Protein AF-A0AAD6SZ38-F1 (afdb_monomer_lite)

Foldseek 3Di:
DDDDDDDDDDDDDDDDDDDDPADDPVPADDDPADQPDKDWPVQLCLQDPPVLCVPFDWDWDWDDDPDDTDIITIGGPRVSQVSSQRRQRHDVSSLVVLVVVVVVCCVPPVPDDDDHPVSVVVVCVVPVPPPPLPPLLQPPDPLNVVVCVLCVVLQNNVLLVVLSVQLSVPPDDDDDPNDDSVLSVVASVDCCSNVSLLFDHAAPDDQDPDPLVVQLVVLLVLFAAPPDPVRVVQWDWDQPPVVRDTATAGHPVSLLSNLVSLVVQCVVPNCDHSGLQNSLVSQLVSCCRRGNAWHADPVVRHIDGLSSVSRDWQDDPDPPPDDRSSNLVVDPSSVVRSVRTDPDDSPD

Organism: NCBI:txid1745969

pLDDT: mean 85.86, std 14.75, range [29.55, 98.5]

Sequence (348 aa):
MPKSQASSKEKKPARARKSVEPVDESQWRASRIGQNRKARILHTRLLVTAALLESLPFTTSSVSGKNKIVSIMFYCEREVELLAWRKHGGPEGFEDYIDKLRKKHMKKQPEKEFKVPEVYKQAEADTGLIQLAPPRFGAASGSLRPLRQLFVESGRLWLWEAANDVLAASGGEFGDERLSSRQKEAALSDPFLTDPHAYPLRPAFVAPASPSYIEFRQVLARAPSKHNRETRGQLQLNDDIFQGETIYHWKQDYMVELFDSLIAIIIEHGIEGIGWKSARWEVYYTYARCIRSLYFSYADNSWHDDAKDWLHGRMELGSSGTLTPRQDNKSELGKIYNKMLPLLQSGE

Structure (mmCIF, N/CA/C/O backbone):
data_AF-A0AAD6SZ38-F1
#
_entry.id   AF-A0AAD6SZ38-F1
#
loop_
_atom_site.group_PDB
_atom_site.id
_atom_site.type_symbol
_atom_site.label_atom_id
_atom_site.label_alt_id
_atom_site.label_comp_id
_atom_site.label_asym_id
_atom_site.label_entity_id
_atom_site.label_seq_id
_atom_site.pdbx_PDB_ins_code
_atom_site.Cartn_x
_atom_site.Cartn_y
_atom_site.Cartn_z
_atom_site.occupancy
_atom_site.B_iso_or_equiv
_atom_site.auth_seq_id
_atom_site.auth_comp_id
_atom_site.auth_asym_id
_atom_site.auth_atom_id
_atom_site.pdbx_PDB_model_num
ATOM 1 N N . MET A 1 1 ? -20.800 -29.482 -76.658 1.00 43.47 1 MET A N 1
ATOM 2 C CA . MET A 1 1 ? -21.016 -28.692 -75.426 1.00 43.47 1 MET A CA 1
ATOM 3 C C . MET A 1 1 ? -20.879 -29.603 -74.213 1.00 43.47 1 MET A C 1
ATOM 5 O O . MET A 1 1 ? -21.759 -30.436 -74.024 1.00 43.47 1 MET A O 1
ATOM 9 N N . PRO A 1 2 ? -19.787 -29.530 -73.432 1.00 43.88 2 PRO A N 1
ATOM 10 C CA . PRO A 1 2 ? -19.634 -30.355 -72.242 1.00 43.88 2 PRO A CA 1
ATOM 11 C C . PRO A 1 2 ? -20.178 -29.633 -71.001 1.00 43.88 2 PRO A C 1
ATOM 13 O O . PRO A 1 2 ? -19.905 -28.456 -70.772 1.00 43.88 2 PRO A O 1
ATOM 16 N N . LYS A 1 3 ? -20.979 -30.358 -70.214 1.00 49.88 3 LYS A N 1
ATOM 17 C CA . LYS A 1 3 ? -21.553 -29.916 -68.938 1.00 49.88 3 LYS A CA 1
ATOM 18 C C . LYS A 1 3 ? -20.473 -29.959 -67.850 1.00 49.88 3 LYS A C 1
ATOM 20 O O . LYS A 1 3 ? -19.900 -31.012 -67.594 1.00 49.88 3 LYS A O 1
ATOM 25 N N . SER A 1 4 ? -20.225 -28.812 -67.221 1.00 53.09 4 SER A N 1
ATOM 26 C CA . SER A 1 4 ? -19.328 -28.654 -66.071 1.00 53.09 4 SER A CA 1
ATOM 27 C C . SER A 1 4 ? -19.920 -29.343 -64.835 1.00 53.09 4 SER A C 1
ATOM 29 O O . SER A 1 4 ? -21.006 -28.981 -64.380 1.00 53.09 4 SER A O 1
ATOM 31 N N . GLN A 1 5 ? -19.231 -30.364 -64.321 1.00 50.50 5 GLN A N 1
ATOM 32 C CA . GLN A 1 5 ? -19.584 -31.056 -63.081 1.00 50.50 5 GLN A CA 1
ATOM 33 C C . GLN A 1 5 ? -19.112 -30.238 -61.872 1.00 50.50 5 GLN A C 1
ATOM 35 O O . GLN A 1 5 ? -17.924 -29.966 -61.704 1.00 50.50 5 GLN A O 1
ATOM 40 N N . ALA A 1 6 ? -20.058 -29.857 -61.013 1.00 56.16 6 ALA A N 1
ATOM 41 C CA . ALA A 1 6 ? -19.785 -29.177 -59.756 1.00 56.16 6 ALA A CA 1
ATOM 42 C C . ALA A 1 6 ? -19.153 -30.150 -58.745 1.00 56.16 6 ALA A C 1
ATOM 44 O O . ALA A 1 6 ? -19.790 -31.095 -58.287 1.00 56.16 6 ALA A O 1
ATOM 45 N N . SER A 1 7 ? -17.892 -29.893 -58.392 1.00 58.59 7 SER A N 1
ATOM 46 C CA . SER A 1 7 ? -17.161 -30.594 -57.334 1.00 58.59 7 SER A CA 1
ATOM 47 C C . SER A 1 7 ? -17.790 -30.306 -55.964 1.00 58.59 7 SER A C 1
ATOM 49 O O . SER A 1 7 ? -17.739 -29.185 -55.448 1.00 58.59 7 SER A O 1
ATOM 51 N N . SER A 1 8 ? -18.398 -31.331 -55.370 1.00 56.16 8 SER A N 1
ATOM 52 C CA . SER A 1 8 ? -18.911 -31.329 -54.003 1.00 56.16 8 SER A CA 1
ATOM 53 C C . SER A 1 8 ? -17.749 -31.311 -53.004 1.00 56.16 8 SER A C 1
ATOM 55 O O . SER A 1 8 ? -17.076 -32.319 -52.802 1.00 56.16 8 SER A O 1
ATOM 57 N N . LYS A 1 9 ? -17.507 -30.160 -52.361 1.00 69.12 9 LYS A N 1
ATOM 58 C CA . LYS A 1 9 ? -16.547 -30.044 -51.252 1.00 69.12 9 LYS A CA 1
ATOM 59 C C . LYS A 1 9 ? -17.068 -30.792 -50.024 1.00 69.12 9 LYS A C 1
ATOM 61 O O . LYS A 1 9 ? -18.001 -30.343 -49.359 1.00 69.12 9 LYS A O 1
ATOM 66 N N . GLU A 1 10 ? -16.422 -31.907 -49.721 1.00 69.31 10 GLU A N 1
ATOM 67 C CA . GLU A 1 10 ? -16.627 -32.714 -48.522 1.00 69.31 10 GLU A CA 1
ATOM 68 C C . GLU A 1 10 ? -16.363 -31.872 -47.255 1.00 69.31 10 GLU A C 1
ATOM 70 O O . GLU A 1 10 ? -15.288 -31.286 -47.072 1.00 69.31 10 GLU A O 1
ATOM 75 N N . LYS A 1 11 ? -17.377 -31.732 -46.389 1.00 71.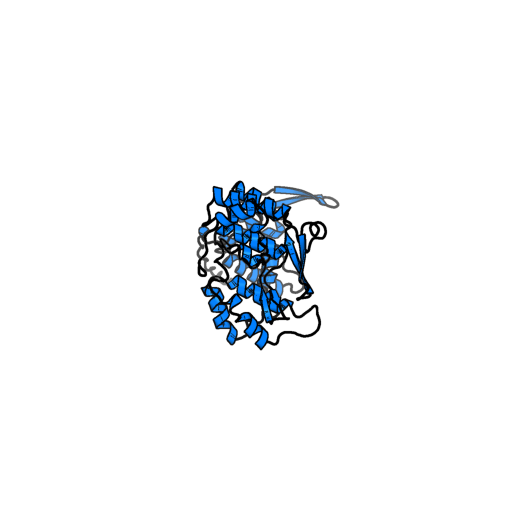62 11 LYS A N 1
ATOM 76 C CA . LYS A 1 11 ? -17.271 -30.975 -45.132 1.00 71.62 11 LYS A CA 1
ATOM 77 C C . LYS A 1 11 ? -16.392 -31.757 -44.154 1.00 71.62 11 LYS A C 1
ATOM 79 O O . LYS A 1 11 ? -16.813 -32.785 -43.637 1.00 71.62 11 LYS A O 1
ATOM 84 N N . LYS A 1 12 ? -15.194 -31.238 -43.859 1.00 75.75 12 LYS A N 1
ATOM 85 C CA . LYS A 1 12 ? -14.323 -31.789 -42.807 1.00 75.75 12 LYS A CA 1
ATOM 86 C C . LYS A 1 12 ? -15.086 -31.873 -41.470 1.00 75.75 12 LYS A C 1
ATOM 88 O O . LYS A 1 12 ? -15.751 -30.894 -41.112 1.00 75.75 12 LYS A O 1
ATOM 93 N N . PRO A 1 13 ? -14.976 -32.988 -40.725 1.00 77.12 13 PRO A N 1
ATOM 94 C CA . PRO A 1 13 ? -15.670 -33.171 -39.455 1.00 77.12 13 PRO A CA 1
ATOM 95 C C . PRO A 1 13 ? -15.273 -32.079 -38.458 1.00 77.12 13 PRO A C 1
ATOM 97 O O . PRO A 1 13 ? -14.101 -31.704 -38.343 1.00 77.12 13 PRO A O 1
ATOM 100 N N . ALA A 1 14 ? -16.267 -31.539 -37.750 1.00 77.12 14 ALA A N 1
ATOM 101 C CA . ALA A 1 14 ? -16.051 -30.529 -36.727 1.00 77.12 14 ALA A CA 1
ATOM 102 C C . ALA A 1 14 ? -15.155 -31.113 -35.628 1.00 77.12 14 ALA A C 1
ATOM 104 O O . ALA A 1 14 ? -15.532 -32.057 -34.939 1.00 77.12 14 ALA A O 1
ATOM 105 N N . ARG A 1 15 ? -13.950 -30.555 -35.473 1.00 81.00 15 ARG A N 1
ATOM 106 C CA . ARG A 1 15 ? -13.013 -30.941 -34.414 1.00 81.00 15 ARG A CA 1
ATOM 107 C C . ARG A 1 15 ? -13.701 -30.737 -33.062 1.00 81.00 15 ARG A C 1
ATOM 109 O O . ARG A 1 15 ? -13.977 -29.591 -32.697 1.00 81.00 15 ARG A O 1
ATOM 116 N N . ALA A 1 16 ? -13.983 -31.831 -32.353 1.00 80.69 16 ALA A N 1
ATOM 117 C CA . ALA A 1 16 ? -14.545 -31.796 -31.009 1.00 80.69 16 ALA A CA 1
ATOM 118 C C . ALA A 1 16 ? -13.689 -30.864 -30.138 1.00 80.69 16 ALA A C 1
ATOM 120 O O . ALA A 1 16 ? -12.466 -31.017 -30.053 1.00 80.69 16 ALA A O 1
ATOM 121 N N . ARG A 1 17 ? -14.308 -29.826 -29.568 1.00 77.38 17 ARG A N 1
ATOM 122 C CA . ARG A 1 17 ? -13.610 -28.915 -28.658 1.00 77.38 17 ARG A CA 1
ATOM 123 C C . ARG A 1 17 ? -13.377 -29.669 -27.356 1.00 77.38 17 ARG A C 1
ATOM 125 O O . ARG A 1 17 ? -14.337 -30.151 -26.770 1.00 77.38 17 ARG A O 1
ATOM 132 N N . LYS A 1 18 ? -12.117 -29.755 -26.925 1.00 80.50 18 LYS A N 1
ATOM 133 C CA . LYS A 1 18 ? -11.747 -30.261 -25.600 1.00 80.50 18 LYS A CA 1
ATOM 134 C C . LYS A 1 18 ? -12.511 -29.423 -24.566 1.00 80.50 18 LYS A C 1
ATOM 136 O O . LYS A 1 18 ? -12.327 -28.205 -24.538 1.00 80.50 18 LYS A O 1
ATOM 141 N N . SER A 1 19 ? -13.427 -30.041 -23.825 1.00 75.81 19 SER A N 1
ATOM 142 C CA . SER A 1 19 ? -14.107 -29.393 -22.705 1.00 75.81 19 SER A CA 1
ATOM 143 C C . SER A 1 19 ? -13.057 -29.074 -21.647 1.00 75.81 19 SER A C 1
ATOM 145 O O . SER A 1 19 ? -12.266 -29.944 -21.289 1.00 75.81 19 SER A O 1
ATOM 147 N N . VAL A 1 20 ? -13.000 -27.817 -21.219 1.00 81.19 20 VAL A N 1
ATOM 148 C CA . VAL A 1 20 ? -12.184 -27.408 -20.072 1.00 81.19 20 VAL A CA 1
ATOM 149 C C . VAL A 1 20 ? -12.908 -27.913 -18.828 1.00 81.19 20 VAL A C 1
ATOM 151 O O . VAL A 1 20 ? -14.123 -27.732 -18.733 1.00 81.19 20 VAL A O 1
ATOM 154 N N . GLU A 1 21 ? -12.204 -28.603 -17.932 1.00 85.81 21 GLU A N 1
ATOM 155 C CA . GLU A 1 21 ? -12.792 -29.030 -16.660 1.00 85.81 21 GLU A CA 1
ATOM 156 C C . GLU A 1 21 ? -13.159 -27.791 -15.831 1.00 85.81 21 GLU A C 1
ATOM 158 O O . GLU A 1 21 ? -12.376 -26.839 -15.783 1.00 85.81 21 GLU A O 1
ATOM 163 N N . PRO A 1 22 ? -14.360 -27.747 -15.232 1.00 86.31 22 PRO A N 1
ATOM 164 C CA . PRO A 1 22 ? -14.772 -26.606 -14.430 1.00 86.31 22 PRO A CA 1
ATOM 165 C C . PRO A 1 22 ? -13.901 -26.517 -13.171 1.00 86.31 22 PRO A C 1
ATOM 167 O O . PRO A 1 22 ? -13.862 -27.450 -12.372 1.00 86.31 22 PRO A O 1
ATOM 170 N N . VAL A 1 23 ? -13.215 -25.387 -12.999 1.00 90.00 23 VAL A N 1
ATOM 171 C CA . VAL A 1 23 ? -12.552 -25.023 -11.740 1.00 90.00 23 VAL A CA 1
ATOM 172 C C . VAL A 1 23 ? -13.627 -24.652 -10.722 1.00 90.00 23 VAL A C 1
ATOM 174 O O . VAL A 1 23 ? -14.573 -23.942 -11.069 1.00 90.00 23 VAL A O 1
ATOM 177 N N .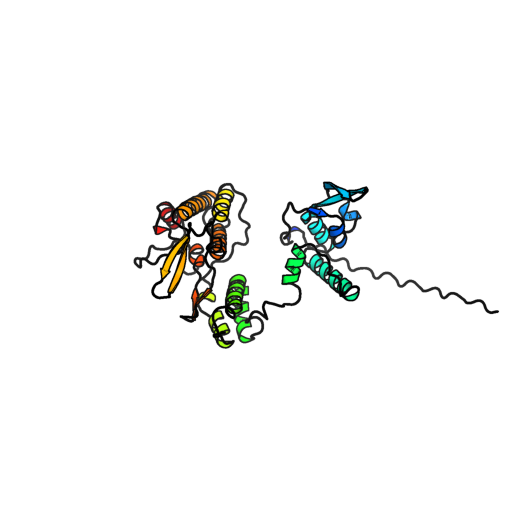 ASP A 1 24 ? -13.474 -25.116 -9.483 1.00 91.44 24 ASP A N 1
ATOM 178 C CA . ASP A 1 24 ? -14.383 -24.799 -8.380 1.00 91.44 24 ASP A CA 1
ATOM 179 C C . ASP A 1 24 ? -14.518 -23.274 -8.192 1.00 91.44 24 ASP A C 1
ATOM 181 O O . ASP A 1 24 ? -13.519 -22.559 -8.078 1.00 91.44 24 ASP A O 1
ATOM 185 N N . GLU A 1 25 ? -15.759 -22.773 -8.150 1.00 93.00 25 GLU A N 1
ATOM 186 C CA . GLU A 1 25 ? -16.057 -21.343 -7.989 1.00 93.00 25 GLU A CA 1
ATOM 187 C C . GLU A 1 25 ? -15.529 -20.790 -6.658 1.00 93.00 25 GLU A C 1
ATOM 189 O O . GLU A 1 25 ? -15.240 -19.597 -6.564 1.00 93.00 25 GLU A O 1
ATOM 194 N N . SER A 1 26 ? -15.358 -21.650 -5.644 1.00 89.19 26 SER A N 1
ATOM 195 C CA . SER A 1 26 ? -14.794 -21.264 -4.344 1.00 89.19 26 SER A CA 1
ATOM 196 C C . SER A 1 26 ? -13.325 -20.826 -4.428 1.00 89.19 26 SER A C 1
ATOM 198 O O . SER A 1 26 ? -12.855 -20.072 -3.575 1.00 89.19 26 SER A O 1
ATOM 200 N N . GLN A 1 27 ? -12.612 -21.255 -5.474 1.00 90.00 27 GLN A N 1
ATOM 201 C CA . GLN A 1 27 ? -11.199 -20.947 -5.699 1.00 90.00 27 GLN A CA 1
ATOM 202 C C . GLN A 1 27 ? -10.991 -19.709 -6.576 1.00 90.00 27 GLN A C 1
ATOM 204 O O . GLN A 1 27 ? -9.855 -19.287 -6.796 1.00 90.00 27 GLN A O 1
ATOM 209 N N . TRP A 1 28 ? -12.062 -19.124 -7.112 1.00 93.69 28 TRP A N 1
ATOM 210 C CA . TRP A 1 28 ? -11.938 -17.984 -8.007 1.00 93.69 28 TRP A CA 1
ATOM 211 C C . TRP A 1 28 ? -11.502 -16.734 -7.256 1.00 93.69 28 TRP A C 1
ATOM 213 O O . TRP A 1 28 ? -12.021 -16.396 -6.190 1.00 93.69 28 TRP A O 1
ATOM 223 N N . ARG A 1 29 ? -10.588 -15.978 -7.869 1.00 91.12 29 ARG A N 1
ATOM 224 C CA . ARG A 1 29 ? -10.255 -14.636 -7.386 1.00 91.12 29 ARG A CA 1
ATOM 225 C C . ARG A 1 29 ? -11.502 -13.749 -7.350 1.00 91.12 29 ARG A C 1
ATOM 227 O O . ARG A 1 29 ? -12.412 -13.889 -8.165 1.00 91.12 29 ARG A O 1
ATOM 234 N N . ALA A 1 30 ? -11.511 -12.757 -6.464 1.00 91.50 30 ALA A N 1
ATOM 235 C CA . ALA A 1 30 ? -12.580 -11.767 -6.446 1.00 91.50 30 ALA A CA 1
ATOM 236 C C . ALA A 1 30 ? -12.678 -11.012 -7.791 1.00 91.50 30 ALA A C 1
ATOM 238 O O . ALA A 1 30 ? -11.673 -10.701 -8.444 1.00 91.50 30 ALA A O 1
ATOM 239 N N . SER A 1 31 ? -13.912 -10.703 -8.197 1.00 92.25 31 SER A N 1
ATOM 240 C CA . SER A 1 31 ? -14.184 -9.815 -9.330 1.00 92.25 31 SER A CA 1
ATOM 241 C C . SER A 1 31 ? -13.553 -8.446 -9.087 1.00 92.25 31 SER A C 1
ATOM 243 O O . SER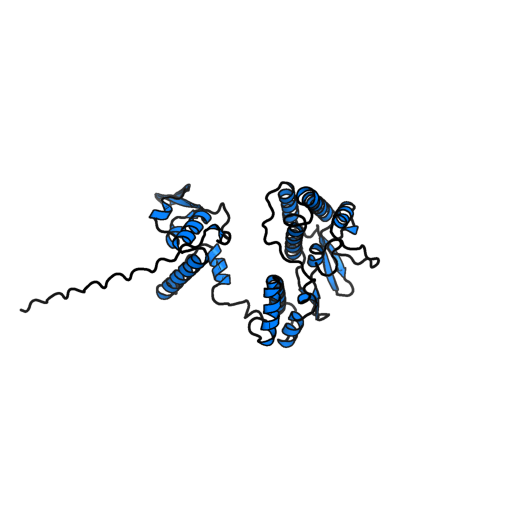 A 1 31 ? -13.710 -7.863 -8.015 1.00 92.25 31 SER A O 1
ATOM 245 N N . ARG A 1 32 ? -12.876 -7.916 -10.108 1.00 88.31 32 ARG A N 1
ATOM 246 C CA . ARG A 1 32 ? -12.329 -6.548 -10.097 1.00 88.31 32 ARG A CA 1
ATOM 247 C C . ARG A 1 32 ? -13.399 -5.503 -10.451 1.00 88.31 32 ARG A C 1
ATOM 249 O O . ARG A 1 32 ? -13.142 -4.304 -10.408 1.00 88.31 32 ARG A O 1
ATOM 256 N N . ILE A 1 33 ? -14.600 -5.946 -10.826 1.00 89.06 33 ILE A N 1
ATOM 257 C CA . ILE A 1 33 ? -15.727 -5.091 -11.190 1.00 89.06 33 ILE A CA 1
ATOM 258 C C . ILE A 1 33 ? -16.542 -4.775 -9.928 1.00 89.06 33 ILE A C 1
ATOM 260 O O . ILE A 1 33 ? -17.002 -5.670 -9.218 1.00 89.06 33 ILE A O 1
ATOM 264 N N . GLY A 1 34 ? -16.770 -3.486 -9.658 1.00 84.56 34 GLY A N 1
ATOM 265 C CA . GLY A 1 34 ? -17.631 -3.051 -8.554 1.00 84.56 34 GLY A CA 1
ATOM 266 C C . GLY A 1 34 ? -19.074 -3.566 -8.693 1.00 84.56 34 GLY A C 1
ATOM 267 O O . GLY A 1 34 ? -19.616 -3.614 -9.797 1.00 84.56 34 GLY A O 1
ATOM 268 N N . GLN A 1 35 ? -19.721 -3.911 -7.571 1.00 82.56 35 GLN A N 1
ATOM 269 C CA . GLN A 1 35 ? -21.041 -4.578 -7.535 1.00 82.56 35 GLN A CA 1
ATOM 270 C C . GLN A 1 35 ? -22.169 -3.837 -8.270 1.00 82.56 35 GLN A C 1
ATOM 272 O O . GLN A 1 35 ? -23.100 -4.475 -8.743 1.00 82.56 35 GLN A O 1
ATOM 277 N N . ASN A 1 36 ? -22.077 -2.513 -8.412 1.00 83.25 36 ASN A N 1
ATOM 278 C CA . ASN A 1 36 ? -23.154 -1.686 -8.965 1.00 83.25 36 ASN A CA 1
ATOM 279 C C . ASN A 1 36 ? -22.882 -1.184 -10.391 1.00 83.25 36 ASN A C 1
ATOM 281 O O . ASN A 1 36 ? -23.582 -0.294 -10.885 1.00 83.25 36 ASN A O 1
ATOM 285 N N . ARG A 1 37 ? -21.858 -1.715 -11.072 1.00 86.81 37 ARG A N 1
ATOM 286 C CA . ARG A 1 37 ? -21.509 -1.266 -12.423 1.00 86.81 37 ARG A CA 1
ATOM 287 C C . ARG A 1 37 ? -22.426 -1.908 -13.466 1.00 86.81 37 ARG A C 1
ATOM 289 O O . ARG A 1 37 ? -22.622 -3.122 -13.481 1.00 86.81 37 ARG A O 1
ATOM 296 N N . LYS A 1 38 ? -22.986 -1.082 -14.353 1.00 89.88 38 LYS A N 1
ATOM 297 C CA . LYS A 1 38 ? -23.920 -1.509 -15.405 1.00 89.88 38 LYS A CA 1
ATOM 298 C C . LYS A 1 38 ? -23.271 -1.441 -16.787 1.00 89.88 38 LYS A C 1
ATOM 300 O O . LYS A 1 38 ? -22.811 -0.373 -17.185 1.00 89.88 38 LYS A O 1
ATOM 305 N N . ALA A 1 39 ? -23.347 -2.528 -17.557 1.00 85.62 39 ALA A N 1
ATOM 306 C CA . ALA A 1 39 ? -22.910 -2.569 -18.955 1.00 85.62 39 ALA A CA 1
ATOM 307 C C . ALA A 1 39 ? -24.088 -2.652 -19.915 1.00 85.62 39 ALA A C 1
ATOM 309 O O . ALA A 1 39 ? -25.064 -3.368 -19.689 1.00 85.62 39 ALA A O 1
ATOM 310 N N . ARG A 1 40 ? -23.942 -1.983 -21.061 1.00 86.62 40 ARG A N 1
ATOM 311 C CA . ARG A 1 40 ? -24.840 -2.150 -22.209 1.00 86.62 40 ARG A CA 1
ATOM 312 C C . ARG A 1 40 ? -24.658 -3.534 -22.832 1.00 86.62 40 ARG A C 1
ATOM 314 O O . ARG A 1 40 ? -23.529 -3.996 -22.987 1.00 86.62 40 ARG A O 1
ATOM 321 N N . ILE A 1 41 ? -25.747 -4.122 -23.330 1.00 81.31 41 ILE A N 1
ATOM 322 C CA . ILE A 1 41 ? -25.747 -5.442 -23.996 1.00 81.31 41 ILE A CA 1
ATOM 323 C C . ILE A 1 41 ? -24.704 -5.591 -25.122 1.00 81.31 41 ILE A C 1
ATOM 325 O O . ILE A 1 41 ? -24.134 -6.658 -25.335 1.00 81.31 41 ILE A O 1
ATOM 329 N N . LEU A 1 42 ? -24.422 -4.512 -25.856 1.00 71.25 42 LEU A N 1
ATOM 330 C CA . LEU A 1 42 ? -23.436 -4.520 -26.941 1.00 71.25 42 LEU A CA 1
ATOM 331 C C . LEU A 1 42 ? -22.009 -4.789 -26.442 1.00 71.25 42 LEU A C 1
ATOM 333 O O . LEU A 1 42 ? -21.216 -5.358 -27.185 1.00 71.25 42 LEU A O 1
ATOM 337 N N . HIS A 1 43 ? -21.691 -4.413 -25.201 1.00 70.06 43 HIS A N 1
ATOM 338 C CA . HIS A 1 43 ? -20.384 -4.668 -24.593 1.00 70.06 43 HIS A CA 1
ATOM 339 C C . HIS A 1 43 ? -20.305 -6.078 -23.985 1.00 70.06 43 HIS A C 1
ATOM 341 O O . HIS A 1 43 ? -19.238 -6.684 -23.984 1.00 70.06 43 HIS A O 1
ATOM 347 N N . THR A 1 44 ? -21.432 -6.643 -23.538 1.00 73.94 44 THR A N 1
ATOM 348 C CA . THR A 1 44 ? -21.477 -7.961 -22.878 1.00 73.94 44 THR A CA 1
ATOM 349 C C . THR A 1 44 ? -21.500 -9.134 -23.861 1.00 73.94 44 THR A C 1
ATOM 351 O O . THR A 1 44 ? -20.996 -10.212 -23.547 1.00 73.94 44 THR A O 1
ATOM 354 N N . ARG A 1 45 ? -21.996 -8.927 -25.090 1.00 75.31 45 ARG A N 1
ATOM 355 C CA . ARG A 1 45 ? -22.026 -9.949 -26.161 1.00 75.31 45 ARG A CA 1
ATOM 356 C C . ARG A 1 45 ? -20.649 -10.446 -26.611 1.00 75.31 45 ARG A C 1
ATOM 358 O O . ARG A 1 45 ? -20.562 -11.495 -27.244 1.00 75.31 45 ARG A O 1
ATOM 365 N N . LEU A 1 46 ? -19.583 -9.704 -26.315 1.00 68.50 46 LEU A N 1
ATOM 366 C CA . LEU A 1 46 ? -18.209 -10.152 -26.561 1.00 68.50 46 LEU A CA 1
ATOM 367 C C . LEU A 1 46 ? -17.773 -11.240 -25.569 1.00 68.50 46 LEU A C 1
ATOM 369 O O . LEU A 1 46 ? -16.917 -12.061 -25.897 1.00 68.50 46 LEU A O 1
ATOM 373 N N . LEU A 1 47 ? -18.389 -11.261 -24.386 1.00 76.56 47 LEU A N 1
ATOM 374 C CA . LEU A 1 47 ? -17.991 -12.088 -23.250 1.00 76.56 47 LEU A CA 1
ATOM 375 C C . LEU A 1 47 ? -18.867 -13.340 -23.137 1.00 76.56 47 LEU A C 1
ATOM 377 O O . LEU A 1 47 ? -18.369 -14.446 -22.934 1.00 76.56 47 LEU A O 1
ATOM 381 N N . VAL A 1 48 ? -20.179 -13.186 -23.335 1.00 84.44 48 VAL A N 1
ATOM 382 C CA . VAL A 1 48 ? -21.167 -14.248 -23.100 1.00 84.44 48 VAL A CA 1
ATOM 383 C C . VAL A 1 48 ? -22.155 -14.345 -24.272 1.00 84.44 48 VAL A C 1
ATOM 385 O O . VAL A 1 48 ? -22.404 -13.378 -24.990 1.00 84.44 48 VAL A O 1
ATOM 388 N N . THR A 1 49 ? -22.691 -15.542 -24.528 1.00 87.06 49 THR A N 1
ATOM 389 C CA . THR A 1 49 ? -23.692 -15.781 -25.587 1.00 87.06 49 THR A CA 1
ATOM 390 C C . THR A 1 49 ? -25.051 -15.199 -25.208 1.00 87.06 49 THR A C 1
ATOM 392 O O . THR A 1 49 ? -25.382 -15.158 -24.031 1.00 87.06 49 THR A O 1
ATOM 395 N N . ALA A 1 50 ? -25.870 -14.827 -26.201 1.00 85.81 50 ALA A N 1
ATOM 396 C CA . ALA A 1 50 ? -27.209 -14.269 -25.969 1.00 85.81 50 ALA A CA 1
ATOM 397 C C . ALA A 1 50 ? -28.078 -15.154 -25.055 1.00 85.81 50 ALA A C 1
ATOM 399 O O . ALA A 1 50 ? -28.628 -14.648 -24.087 1.00 85.81 50 ALA A O 1
ATOM 400 N N . ALA A 1 51 ? -28.071 -16.472 -25.274 1.00 86.31 51 ALA A N 1
ATOM 401 C CA . ALA A 1 51 ? -28.816 -17.428 -24.449 1.00 86.31 51 ALA A CA 1
ATOM 402 C C . ALA A 1 51 ? -28.424 -17.416 -22.956 1.00 86.31 51 ALA A C 1
ATOM 404 O O . ALA A 1 51 ? -29.250 -17.697 -22.102 1.00 86.31 51 ALA A O 1
ATOM 405 N N . LEU A 1 52 ? -27.172 -17.076 -22.626 1.00 87.50 52 LEU A N 1
ATOM 406 C CA . LEU A 1 52 ? -26.719 -16.970 -21.231 1.00 87.50 52 LEU A CA 1
ATOM 407 C C . LEU A 1 52 ? -27.039 -15.599 -20.616 1.00 87.50 52 LEU A C 1
ATOM 409 O O . LEU A 1 52 ? -27.020 -15.457 -19.402 1.00 87.50 52 LEU A O 1
ATOM 413 N N . LEU A 1 53 ? -27.303 -14.580 -21.438 1.00 89.69 53 LEU A N 1
ATOM 414 C CA . LEU A 1 53 ? -27.735 -13.268 -20.954 1.00 89.69 53 LEU A CA 1
ATOM 415 C C . LEU A 1 53 ? -29.232 -13.250 -20.630 1.00 89.69 53 LEU A C 1
ATOM 417 O O . LEU A 1 53 ? -29.640 -12.487 -19.765 1.00 89.69 53 LEU A O 1
ATOM 421 N N . GLU A 1 54 ? -30.034 -14.096 -21.283 1.00 90.31 54 GLU A N 1
ATOM 422 C CA . GLU A 1 54 ? -31.484 -14.195 -21.050 1.00 90.31 54 GLU A CA 1
ATOM 423 C C . GLU A 1 54 ? -31.839 -14.620 -19.619 1.00 90.31 54 GLU A C 1
ATOM 425 O O . GLU A 1 54 ? -32.912 -14.276 -19.132 1.00 90.31 54 GLU A O 1
ATOM 430 N N . SER A 1 55 ? -30.934 -15.315 -18.922 1.00 89.75 55 SER A N 1
ATOM 431 C CA . SER A 1 55 ? -31.123 -15.698 -17.520 1.00 89.75 55 SER A CA 1
ATOM 432 C C . SER A 1 55 ? -30.740 -14.609 -16.513 1.00 89.75 55 SER A C 1
ATOM 434 O O . SER A 1 55 ? -30.989 -14.790 -15.324 1.00 89.75 55 SER A O 1
ATOM 436 N N . LEU A 1 56 ? -30.091 -13.517 -16.939 1.00 92.31 56 LEU A N 1
ATOM 437 C CA . LEU A 1 56 ? -29.671 -12.450 -16.029 1.00 92.31 56 LEU A CA 1
ATOM 438 C C . LEU A 1 56 ? -30.738 -11.356 -15.901 1.00 92.31 56 LEU A C 1
ATOM 440 O O . LEU A 1 56 ? -31.328 -10.950 -16.908 1.00 92.31 56 LEU A O 1
ATOM 444 N N . PRO A 1 57 ? -30.935 -10.797 -14.693 1.00 93.31 57 PRO A N 1
ATOM 445 C CA . PRO A 1 57 ? -31.762 -9.614 -14.529 1.00 93.31 57 PRO A CA 1
ATOM 446 C C . PRO A 1 57 ? -31.138 -8.424 -15.273 1.00 93.31 57 PRO A C 1
ATOM 448 O O . PRO A 1 57 ? -29.922 -8.213 -15.267 1.00 93.31 57 PRO A O 1
ATOM 451 N N . PHE A 1 58 ? -31.981 -7.607 -15.904 1.00 94.50 58 PHE A N 1
ATOM 452 C CA . PHE A 1 58 ? -31.544 -6.389 -16.579 1.00 94.50 58 PHE A CA 1
ATOM 453 C C . PHE A 1 58 ? -32.461 -5.211 -16.279 1.00 94.50 58 PHE A C 1
ATOM 455 O O . PHE A 1 58 ? -33.644 -5.351 -15.977 1.00 94.50 58 PHE A O 1
ATOM 462 N N . THR A 1 59 ? -31.893 -4.017 -16.407 1.00 94.12 59 THR A N 1
ATOM 463 C CA . THR A 1 59 ? -32.642 -2.759 -16.384 1.00 94.12 59 THR A CA 1
ATOM 464 C C . THR A 1 59 ? -32.713 -2.185 -17.790 1.00 94.12 59 THR A C 1
ATOM 466 O O . THR A 1 59 ? -31.781 -2.338 -18.578 1.00 94.12 59 THR A O 1
ATOM 469 N N . THR A 1 60 ? -33.819 -1.531 -18.121 1.00 94.25 60 THR A N 1
ATOM 470 C CA . THR A 1 60 ? -34.025 -0.931 -19.441 1.00 94.25 60 THR A CA 1
ATOM 471 C C . THR A 1 60 ? -33.970 0.587 -19.332 1.00 94.25 60 THR A C 1
ATOM 473 O O . THR A 1 60 ? -34.525 1.158 -18.398 1.00 94.25 60 THR A O 1
ATOM 476 N N . SER A 1 61 ? -33.315 1.251 -20.284 1.00 91.62 61 SER A N 1
ATOM 477 C CA . SER A 1 61 ? -33.367 2.708 -20.434 1.00 91.62 61 SER A CA 1
ATOM 478 C C . SER A 1 61 ? -33.693 3.077 -21.875 1.00 91.62 61 SER A C 1
ATOM 480 O O . SER A 1 61 ? -33.159 2.484 -22.814 1.00 91.62 61 SER A O 1
ATOM 482 N N . SER A 1 62 ? -34.567 4.062 -22.044 1.00 93.38 62 SER A N 1
ATOM 483 C CA . SER A 1 62 ? -34.956 4.591 -23.347 1.00 93.38 62 SER A CA 1
ATOM 484 C C . SER A 1 62 ? -34.087 5.791 -23.692 1.00 93.38 62 SER A C 1
ATOM 486 O O . SER A 1 62 ? -34.057 6.772 -22.953 1.00 93.38 62 SER A O 1
ATOM 488 N N . VAL A 1 63 ? -33.399 5.738 -24.831 1.00 88.00 63 VAL A N 1
ATOM 489 C CA . VAL A 1 63 ? -32.639 6.878 -25.355 1.00 88.00 63 VAL A CA 1
ATOM 490 C C . VAL A 1 63 ? -33.373 7.432 -26.570 1.00 88.00 63 VAL A C 1
ATOM 492 O O . VAL A 1 63 ? -33.614 6.711 -27.541 1.00 88.00 63 VAL A O 1
ATOM 495 N N . SER A 1 64 ? -33.738 8.715 -26.508 1.00 88.69 64 SER A N 1
ATOM 496 C CA . SER A 1 64 ? -34.339 9.429 -27.635 1.00 88.69 64 SER A CA 1
ATOM 497 C C . SER A 1 64 ? -33.243 9.823 -28.627 1.00 88.69 64 SER A C 1
ATOM 499 O O . SER A 1 64 ? -32.403 10.676 -28.343 1.00 88.69 64 SER A O 1
ATOM 501 N N . GLY A 1 65 ? -33.198 9.144 -29.772 1.00 83.56 65 GLY A N 1
ATOM 502 C CA . GLY A 1 65 ? -32.372 9.530 -30.912 1.00 83.56 65 GLY A CA 1
ATOM 503 C C . GLY A 1 65 ? -33.126 10.477 -31.844 1.00 83.56 65 GLY A C 1
ATOM 504 O O . GLY A 1 65 ? -34.338 10.629 -31.724 1.00 83.56 65 GLY A O 1
ATOM 505 N N . LYS A 1 66 ? -32.419 11.050 -32.831 1.00 79.12 66 LYS A N 1
ATOM 506 C CA . LYS A 1 66 ? -32.907 12.120 -33.728 1.00 79.12 66 LYS A CA 1
ATOM 507 C C . LYS A 1 66 ? -34.281 11.903 -34.387 1.00 79.12 66 LYS A C 1
ATOM 509 O O . LYS A 1 66 ? -34.788 12.885 -34.890 1.00 79.12 66 LYS A O 1
ATOM 514 N N . ASN A 1 67 ? -34.855 10.691 -34.397 1.00 90.88 67 ASN A N 1
ATOM 515 C CA . ASN A 1 67 ? -36.248 10.409 -34.798 1.00 90.88 67 ASN A CA 1
ATOM 516 C C . ASN A 1 67 ? -36.814 9.075 -34.240 1.00 90.88 67 ASN A C 1
ATOM 518 O O . ASN A 1 67 ? -37.811 8.569 -34.752 1.00 90.88 67 ASN A O 1
ATOM 522 N N . LYS A 1 68 ? -36.158 8.427 -33.261 1.00 92.88 68 LYS A N 1
ATOM 523 C CA . LYS A 1 68 ? -36.564 7.099 -32.752 1.00 92.88 68 LYS A CA 1
ATOM 524 C C . LYS A 1 68 ? -36.191 6.933 -31.281 1.00 92.88 68 LYS A C 1
ATOM 526 O O . LYS A 1 68 ? -35.069 7.261 -30.897 1.00 92.88 68 LYS A O 1
ATOM 531 N N . ILE A 1 69 ? -37.098 6.360 -30.492 1.00 90.94 69 ILE A N 1
ATOM 532 C CA . ILE A 1 69 ? -36.812 5.905 -29.128 1.00 90.94 69 ILE A CA 1
ATOM 533 C C . ILE A 1 69 ? -36.226 4.498 -29.225 1.00 90.94 69 ILE A C 1
ATOM 535 O O . ILE A 1 69 ? -36.878 3.582 -29.726 1.00 90.94 69 ILE A O 1
ATOM 539 N N . VAL A 1 70 ? -34.984 4.330 -28.774 1.00 91.31 70 VAL A N 1
ATOM 540 C CA . VAL A 1 70 ? -34.320 3.023 -28.725 1.00 91.31 70 VAL A CA 1
ATOM 541 C C . VAL A 1 70 ? -34.227 2.578 -27.273 1.00 91.31 70 VAL A C 1
ATOM 543 O O . VAL A 1 70 ? -33.676 3.285 -26.430 1.00 91.31 70 VAL A O 1
ATOM 546 N N . SER A 1 71 ? -34.760 1.391 -26.999 1.00 90.88 71 SER A N 1
ATOM 547 C CA . SER A 1 71 ? -34.632 0.721 -25.709 1.00 90.88 71 SER A CA 1
ATOM 548 C C . SER A 1 71 ? -33.257 0.052 -25.599 1.00 90.88 71 SER A C 1
ATOM 550 O O . SER A 1 71 ? -32.857 -0.717 -26.476 1.00 90.88 71 SER A O 1
ATOM 552 N N . ILE A 1 72 ? -32.513 0.369 -24.539 1.00 91.81 72 ILE A N 1
ATOM 553 C CA . ILE A 1 72 ? -31.190 -0.183 -24.241 1.00 91.81 72 ILE A CA 1
ATOM 554 C C . ILE A 1 72 ? -31.278 -1.001 -22.954 1.00 91.81 72 ILE A C 1
ATOM 556 O O . ILE A 1 72 ? -31.669 -0.488 -21.908 1.00 91.81 72 ILE A O 1
ATOM 560 N N . MET A 1 73 ? -30.856 -2.262 -23.030 1.00 92.31 73 MET A N 1
ATOM 561 C CA . MET A 1 73 ? -30.747 -3.161 -21.879 1.00 92.31 73 MET A CA 1
ATOM 562 C C . MET A 1 73 ? -29.381 -3.018 -21.196 1.00 92.31 73 MET A C 1
ATOM 564 O O . MET A 1 73 ? -28.336 -3.012 -21.864 1.00 92.31 73 MET A O 1
ATOM 568 N N . PHE A 1 74 ? -29.405 -2.948 -19.867 1.00 91.25 74 PHE A N 1
ATOM 569 C CA . PHE A 1 74 ? -28.251 -2.848 -18.981 1.00 91.25 74 PHE A CA 1
ATOM 570 C C . PHE A 1 74 ? -28.217 -4.023 -18.007 1.00 91.25 74 PHE A C 1
ATOM 572 O O . PHE A 1 74 ? -29.160 -4.209 -17.237 1.00 91.25 74 PHE A O 1
ATOM 579 N N . TYR A 1 75 ? -27.105 -4.749 -18.004 1.00 93.88 75 TYR A N 1
ATOM 580 C CA . TYR A 1 75 ? -26.844 -5.879 -17.110 1.00 93.88 75 TYR A CA 1
ATOM 581 C C . TYR A 1 75 ? -25.824 -5.482 -16.038 1.00 93.88 75 TYR A C 1
ATOM 583 O O . TYR A 1 75 ? -25.013 -4.576 -16.265 1.00 93.88 75 TYR A O 1
ATOM 591 N N . CYS A 1 76 ? -25.839 -6.169 -14.893 1.00 92.62 76 CYS A N 1
ATOM 592 C CA . CYS A 1 76 ? -24.773 -6.061 -13.898 1.00 92.62 76 CYS A CA 1
ATOM 593 C C . CYS A 1 76 ? -23.466 -6.625 -14.483 1.00 92.62 76 CYS A C 1
ATOM 595 O O . CYS A 1 76 ? -23.400 -7.799 -14.844 1.00 92.62 76 CYS A O 1
ATOM 597 N N . GLU A 1 77 ? -22.422 -5.798 -14.603 1.00 92.94 77 GLU A N 1
ATOM 598 C CA . GLU A 1 77 ? -21.153 -6.210 -15.226 1.00 92.94 77 GLU A CA 1
ATOM 599 C C . GLU A 1 77 ? -20.498 -7.384 -14.496 1.00 92.94 77 GLU A C 1
ATOM 601 O O . GLU A 1 77 ? -19.969 -8.289 -15.139 1.00 92.94 77 GLU A O 1
ATOM 606 N N . ARG A 1 78 ? -20.576 -7.394 -13.161 1.00 93.88 78 ARG A N 1
ATOM 607 C CA . ARG A 1 78 ? -19.996 -8.451 -12.328 1.00 93.88 78 ARG A CA 1
ATOM 608 C C . ARG A 1 78 ? -20.675 -9.803 -12.557 1.00 93.88 78 ARG A C 1
ATOM 610 O O . ARG A 1 78 ? -19.998 -10.820 -12.624 1.00 93.88 78 ARG A O 1
ATOM 617 N N . GLU A 1 79 ? -21.995 -9.833 -12.721 1.00 94.56 79 GLU A N 1
ATOM 618 C CA . GLU A 1 79 ? -22.718 -11.083 -13.001 1.00 94.56 79 GLU A CA 1
ATOM 619 C C . GLU A 1 79 ? -22.396 -11.627 -14.395 1.00 94.56 79 GLU A C 1
ATOM 621 O O . GLU A 1 79 ? -22.206 -12.831 -14.573 1.00 94.56 79 GLU A O 1
ATOM 626 N N . VAL A 1 80 ? -22.272 -10.730 -15.379 1.00 94.25 80 VAL A N 1
ATOM 627 C CA . VAL A 1 80 ? -21.840 -11.083 -16.738 1.00 94.25 80 VAL A CA 1
ATOM 628 C C . VAL A 1 80 ? -20.424 -11.664 -16.721 1.00 94.25 80 VAL A C 1
ATOM 630 O O . VAL A 1 80 ? -20.165 -12.648 -17.413 1.00 94.25 80 VAL A O 1
ATOM 633 N N . GLU A 1 81 ? -19.517 -11.086 -15.932 1.00 94.50 81 GLU A N 1
ATOM 634 C CA . GLU A 1 81 ? -18.153 -11.590 -15.754 1.00 94.50 81 GLU A CA 1
ATOM 635 C C . GLU A 1 81 ? -18.140 -12.990 -15.127 1.00 94.50 81 GLU A C 1
ATOM 637 O O . GLU A 1 81 ? -17.518 -13.889 -15.685 1.00 94.50 81 GLU A O 1
ATOM 642 N N . LEU A 1 82 ? -18.887 -13.216 -14.043 1.00 93.88 82 LEU A N 1
ATOM 643 C CA . LEU A 1 82 ? -18.972 -14.534 -13.404 1.00 93.88 82 LEU A CA 1
ATOM 644 C C . LEU A 1 82 ? -19.544 -15.602 -14.350 1.00 93.88 82 LEU A C 1
ATOM 646 O O . LEU A 1 82 ? -19.044 -16.725 -14.389 1.00 93.88 82 LEU A O 1
ATOM 650 N N . LEU A 1 83 ? -20.549 -15.267 -15.169 1.00 94.88 83 LEU A N 1
ATOM 651 C CA . LEU A 1 83 ? -21.032 -16.180 -16.214 1.00 94.88 83 LEU A CA 1
ATOM 652 C C . LEU A 1 83 ? -19.972 -16.467 -17.278 1.00 94.88 83 LEU A C 1
ATOM 654 O O . LEU A 1 83 ? -19.896 -17.587 -17.792 1.00 94.88 83 LEU A O 1
ATOM 658 N N . ALA A 1 84 ? -19.159 -15.470 -17.623 1.00 94.12 84 ALA A N 1
ATOM 659 C CA . ALA A 1 84 ? -18.047 -15.672 -18.534 1.00 94.12 84 ALA A CA 1
ATOM 660 C C . ALA A 1 84 ? -16.992 -16.602 -17.913 1.00 94.12 84 ALA A C 1
ATOM 662 O O . ALA A 1 84 ? -16.544 -17.527 -18.587 1.00 94.12 84 ALA A O 1
ATOM 663 N N . TRP A 1 85 ? -16.671 -16.443 -16.626 1.00 95.19 85 TRP A N 1
ATOM 664 C CA . TRP A 1 85 ? -15.759 -17.337 -15.905 1.00 95.19 85 TRP A CA 1
ATOM 665 C C . TRP A 1 85 ? -16.285 -18.774 -15.880 1.00 95.19 85 TRP A C 1
ATOM 667 O O . TRP A 1 85 ? -15.566 -19.676 -16.305 1.00 95.19 85 TRP A O 1
ATOM 677 N N . ARG A 1 86 ? -17.568 -18.999 -15.548 1.00 94.38 86 ARG A N 1
ATOM 678 C CA . ARG A 1 86 ? -18.207 -20.337 -15.619 1.00 94.38 86 ARG A CA 1
ATOM 679 C C . ARG A 1 86 ? -18.019 -20.991 -16.981 1.00 94.38 86 ARG A C 1
ATOM 681 O O . ARG A 1 86 ? -17.669 -22.161 -17.089 1.00 94.38 86 ARG A O 1
ATOM 688 N N . LYS A 1 87 ? -18.239 -20.217 -18.042 1.00 93.81 87 LYS A N 1
ATOM 689 C CA . LYS A 1 87 ? -18.141 -20.697 -19.421 1.00 93.81 87 LYS A CA 1
ATOM 690 C C . LYS A 1 87 ? -16.705 -21.010 -19.851 1.00 93.81 87 LYS A C 1
ATOM 692 O O . LYS A 1 87 ? -16.508 -21.853 -20.727 1.00 93.81 87 LYS A O 1
ATOM 697 N N . HIS A 1 88 ? -15.729 -20.297 -19.299 1.00 93.38 88 HIS A N 1
ATOM 698 C CA . HIS A 1 88 ? -14.333 -20.355 -19.721 1.00 93.38 88 HIS A CA 1
ATOM 699 C C . HIS A 1 88 ? -13.416 -21.099 -18.741 1.00 93.38 88 HIS A C 1
ATOM 701 O O . HIS A 1 88 ? -12.218 -21.170 -18.995 1.00 93.38 88 HIS A O 1
ATOM 707 N N . GLY A 1 89 ? -13.977 -21.731 -17.705 1.00 94.00 89 GLY A N 1
ATOM 708 C CA . GLY A 1 89 ? -13.228 -22.550 -16.749 1.00 94.00 89 GLY A CA 1
ATOM 709 C C . GLY A 1 89 ? -12.522 -21.736 -15.665 1.00 94.00 89 GLY A C 1
ATOM 710 O O . GLY A 1 89 ? -11.469 -22.148 -15.202 1.00 94.00 89 GLY A O 1
ATOM 711 N N . GLY A 1 90 ? -13.078 -20.585 -15.285 1.00 94.62 90 GLY A N 1
ATOM 712 C CA . GLY A 1 90 ? -12.538 -19.694 -14.259 1.00 94.62 90 GLY A CA 1
ATOM 713 C C . GLY A 1 90 ? -12.029 -18.349 -14.798 1.00 94.62 90 GLY A C 1
ATOM 714 O O . GLY A 1 90 ? -12.148 -18.068 -15.999 1.00 94.62 90 GLY A O 1
ATOM 715 N N . PRO A 1 91 ? -11.499 -17.492 -13.908 1.00 93.44 91 PRO A N 1
ATOM 716 C CA . PRO A 1 91 ? -10.985 -16.171 -14.262 1.00 93.44 91 PRO A CA 1
ATOM 717 C C . PRO A 1 91 ? -9.805 -16.233 -15.239 1.00 93.44 91 PRO A C 1
ATOM 719 O O . PRO A 1 91 ? -9.796 -15.498 -16.226 1.00 93.44 91 PRO A O 1
ATOM 722 N N . GLU A 1 92 ? -8.857 -17.144 -15.027 1.00 91.81 92 GLU A N 1
ATOM 723 C CA . GLU A 1 92 ? -7.663 -17.309 -15.865 1.00 91.81 92 GLU A CA 1
ATOM 724 C C . GLU A 1 92 ? -8.046 -17.778 -17.277 1.00 91.81 92 GLU A C 1
ATOM 726 O O . GLU A 1 92 ? -7.628 -17.200 -18.280 1.00 91.81 92 GLU A O 1
ATOM 731 N N . GLY A 1 93 ? -8.934 -18.774 -17.376 1.00 92.69 93 GLY A N 1
ATOM 732 C CA . GLY A 1 93 ? -9.419 -19.267 -18.669 1.00 92.69 93 GLY A CA 1
ATOM 733 C C . GLY A 1 93 ? -10.234 -18.224 -19.444 1.00 92.69 93 GLY A C 1
ATOM 734 O O . GLY A 1 93 ? -10.254 -18.217 -20.683 1.00 92.69 93 GLY A O 1
ATOM 735 N N . PHE A 1 94 ? -10.894 -17.305 -18.735 1.00 93.69 94 PHE A N 1
ATOM 736 C CA . PHE A 1 94 ? -11.559 -16.164 -19.352 1.00 93.69 94 PHE A CA 1
ATOM 737 C C . PHE A 1 94 ? -10.565 -15.122 -19.882 1.00 93.69 94 PHE A C 1
ATOM 739 O O . PHE A 1 94 ? -10.745 -14.638 -21.001 1.00 93.69 94 PHE A O 1
ATOM 746 N N . GLU A 1 95 ? -9.501 -14.815 -19.141 1.00 90.88 95 GLU A N 1
ATOM 747 C CA . GLU A 1 95 ? -8.424 -13.923 -19.595 1.00 90.88 95 GLU A CA 1
ATOM 748 C C . GLU A 1 95 ? -7.747 -14.465 -20.867 1.00 90.88 95 GLU A C 1
ATOM 750 O O . GLU A 1 95 ? -7.663 -13.754 -21.875 1.00 90.88 95 GLU A O 1
ATOM 755 N N . ASP A 1 96 ? -7.422 -15.761 -20.898 1.00 89.38 96 ASP A N 1
ATOM 756 C CA . ASP A 1 96 ? -6.902 -16.451 -22.090 1.00 89.38 96 ASP A CA 1
ATOM 757 C C . ASP A 1 96 ? -7.834 -16.311 -23.306 1.00 89.38 96 ASP A C 1
ATOM 759 O O . ASP A 1 96 ? -7.411 -16.164 -24.465 1.00 89.38 96 ASP A O 1
ATOM 763 N N . TYR A 1 97 ? -9.145 -16.372 -23.062 1.00 93.25 97 TYR A N 1
ATOM 764 C CA . TYR A 1 97 ? -10.146 -16.204 -24.104 1.00 93.25 97 TYR A CA 1
ATOM 765 C C . TYR A 1 97 ? -10.178 -14.770 -24.651 1.00 93.25 97 TYR A C 1
ATOM 767 O O . TYR A 1 97 ? -10.251 -14.592 -25.875 1.00 93.25 97 TYR A O 1
ATOM 775 N N . ILE A 1 98 ? -10.079 -13.758 -23.786 1.00 92.25 98 ILE A N 1
ATOM 776 C CA . ILE A 1 98 ? -10.002 -12.345 -24.184 1.00 92.25 98 ILE A CA 1
ATOM 777 C C . ILE A 1 98 ? -8.758 -12.093 -25.037 1.00 92.25 98 ILE A C 1
ATOM 779 O O . ILE A 1 98 ? -8.868 -11.532 -26.132 1.00 92.25 98 ILE A O 1
ATOM 783 N N . ASP A 1 99 ? -7.604 -12.610 -24.624 1.00 88.12 99 ASP A N 1
ATOM 784 C CA . ASP A 1 99 ? -6.354 -12.514 -25.379 1.00 88.12 99 ASP A CA 1
ATOM 785 C C . ASP A 1 99 ? -6.454 -13.151 -26.766 1.00 88.12 99 ASP A C 1
ATOM 787 O O . ASP A 1 99 ? -5.975 -12.615 -27.775 1.00 88.12 99 ASP A O 1
ATOM 791 N N . LYS A 1 100 ? -7.127 -14.299 -26.858 1.00 91.88 100 LYS A N 1
ATOM 792 C CA . LYS A 1 100 ? -7.393 -14.958 -28.138 1.00 91.88 100 LYS A CA 1
ATOM 793 C C . LYS A 1 100 ? -8.289 -14.113 -29.043 1.00 91.88 100 LYS A C 1
ATOM 795 O O . LYS A 1 100 ? -8.042 -14.058 -30.256 1.00 91.88 100 LYS A O 1
ATOM 800 N N . LEU A 1 101 ? -9.327 -13.476 -28.495 1.00 91.94 101 LEU A N 1
ATOM 801 C CA . LEU A 1 101 ? -10.178 -12.554 -29.250 1.00 91.94 101 LEU A CA 1
ATOM 802 C C . LEU A 1 101 ? -9.381 -11.341 -29.737 1.00 91.94 101 LEU A C 1
ATOM 804 O O . LEU A 1 101 ? -9.486 -11.004 -30.919 1.00 91.94 101 LEU A O 1
ATOM 808 N N . ARG A 1 102 ? -8.521 -10.771 -28.887 1.00 88.19 102 ARG A N 1
ATOM 809 C CA . ARG A 1 102 ? -7.636 -9.651 -29.233 1.00 88.19 102 ARG A CA 1
ATOM 810 C C . ARG A 1 102 ? -6.696 -10.011 -30.379 1.00 88.19 102 ARG A C 1
ATOM 812 O O . ARG A 1 102 ? -6.703 -9.344 -31.411 1.00 88.19 102 ARG A O 1
ATOM 819 N N . LYS A 1 103 ? -5.973 -11.134 -30.275 1.00 90.12 103 LYS A N 1
ATOM 820 C CA . LYS A 1 103 ? -5.082 -11.641 -31.341 1.00 90.12 103 LYS A CA 1
ATOM 821 C C . LYS A 1 103 ? -5.822 -11.819 -32.669 1.00 90.12 103 LYS A C 1
ATOM 823 O O . LYS A 1 103 ? -5.285 -11.526 -33.737 1.00 90.12 103 LYS A O 1
ATOM 828 N N . LYS A 1 104 ? -7.068 -12.301 -32.627 1.00 93.00 104 LYS A N 1
ATOM 829 C CA . LYS A 1 104 ? -7.910 -12.453 -33.823 1.00 93.00 104 LYS A CA 1
ATOM 830 C C . LYS A 1 104 ? -8.369 -11.105 -34.383 1.00 93.00 104 LYS A C 1
ATOM 832 O O . LYS A 1 104 ? -8.461 -10.976 -35.602 1.00 93.00 104 LYS A O 1
ATOM 837 N N . HIS A 1 105 ? -8.668 -10.139 -33.518 1.00 92.31 105 HIS A N 1
ATOM 838 C CA . HIS A 1 105 ? -9.051 -8.781 -33.896 1.00 92.31 105 HIS A CA 1
ATOM 839 C C . HIS A 1 105 ? -7.891 -8.042 -34.561 1.00 92.31 105 HIS A C 1
ATOM 841 O O . HIS A 1 105 ? -8.052 -7.605 -35.694 1.00 92.31 105 HIS A O 1
ATOM 847 N N . MET A 1 106 ? -6.703 -8.034 -33.949 1.00 89.69 106 MET A N 1
ATOM 848 C CA . MET A 1 106 ? -5.498 -7.400 -34.507 1.00 89.69 106 MET A CA 1
ATOM 849 C C . MET A 1 106 ? -5.140 -7.940 -35.896 1.00 89.69 106 MET A C 1
ATOM 851 O O . MET A 1 106 ? -4.783 -7.177 -36.785 1.00 89.69 106 MET A O 1
ATOM 855 N N . LYS A 1 107 ? -5.309 -9.250 -36.125 1.00 93.62 107 LYS A N 1
ATOM 856 C CA . LYS A 1 107 ? -5.097 -9.859 -37.450 1.00 93.62 107 LYS A CA 1
ATOM 857 C C . LYS A 1 107 ? -6.107 -9.410 -38.507 1.00 93.62 107 LYS A C 1
ATOM 859 O O . LYS A 1 107 ? -5.809 -9.485 -39.692 1.00 93.62 107 LYS A O 1
ATOM 864 N N . LYS A 1 108 ? -7.323 -9.036 -38.105 1.00 95.31 108 LYS A N 1
ATOM 865 C CA . LYS A 1 108 ? -8.413 -8.674 -39.025 1.00 95.31 108 LYS A CA 1
ATOM 866 C C . LYS A 1 108 ? -8.562 -7.169 -39.223 1.00 95.31 108 LYS A C 1
ATOM 868 O O . LYS A 1 108 ? -8.998 -6.754 -40.289 1.00 95.31 108 LYS A O 1
ATOM 873 N N . GLN A 1 109 ? -8.316 -6.384 -38.180 1.00 95.00 109 GLN A N 1
ATOM 874 C CA . GLN A 1 109 ? -8.587 -4.949 -38.108 1.00 95.00 109 GLN A CA 1
ATOM 875 C C . GLN A 1 109 ? -7.499 -4.267 -37.261 1.00 95.00 109 GLN A C 1
ATOM 877 O O . GLN A 1 109 ? -7.785 -3.841 -36.143 1.00 95.00 109 GLN A O 1
ATOM 882 N N . PRO A 1 110 ? -6.253 -4.181 -37.761 1.00 91.94 110 PRO A N 1
ATOM 883 C CA . PRO A 1 110 ? -5.130 -3.648 -36.987 1.00 91.94 110 PRO A CA 1
ATOM 884 C C . PRO A 1 110 ? -5.308 -2.174 -36.590 1.00 91.94 110 PRO A C 1
ATOM 886 O O . PRO A 1 110 ? -4.820 -1.766 -35.546 1.00 91.94 110 PRO A O 1
ATOM 889 N N . GLU A 1 111 ? -6.044 -1.389 -37.379 1.00 93.94 111 GLU A N 1
ATOM 890 C CA . GLU A 1 111 ? -6.250 0.049 -37.142 1.00 93.94 111 GLU A CA 1
ATOM 891 C C . GLU A 1 111 ? -7.354 0.366 -36.121 1.00 93.94 111 GLU A C 1
ATOM 893 O O . GLU A 1 111 ? -7.518 1.516 -35.720 1.00 93.94 111 GLU A O 1
ATOM 898 N N . LYS A 1 112 ? -8.160 -0.624 -35.718 1.00 91.88 112 LYS A N 1
ATOM 899 C CA . LYS A 1 112 ? -9.301 -0.398 -34.821 1.00 91.88 112 LYS A CA 1
ATOM 900 C C . LYS A 1 112 ? -8.998 -0.917 -33.426 1.00 91.88 112 LYS A C 1
ATOM 902 O O . LYS A 1 112 ? -8.645 -2.082 -33.270 1.00 91.88 112 LYS A O 1
ATOM 907 N N . GLU A 1 113 ? -9.251 -0.089 -32.416 1.00 90.75 113 GLU A N 1
ATOM 908 C CA . GLU A 1 113 ? -9.139 -0.479 -31.008 1.00 90.75 113 GLU A CA 1
ATOM 909 C C . GLU A 1 113 ? -10.017 -1.708 -30.705 1.00 90.75 113 GLU A C 1
ATOM 911 O O . GLU A 1 113 ? -11.190 -1.783 -31.099 1.00 90.75 113 GLU A O 1
ATOM 916 N N . PHE A 1 114 ? -9.444 -2.687 -30.003 1.00 89.56 114 PHE A N 1
ATOM 917 C CA . PHE A 1 114 ? -10.183 -3.839 -29.504 1.00 89.56 114 PHE A CA 1
ATOM 918 C C . PHE A 1 114 ? -11.008 -3.417 -28.283 1.00 89.56 114 PHE A C 1
ATOM 920 O O . PHE A 1 114 ?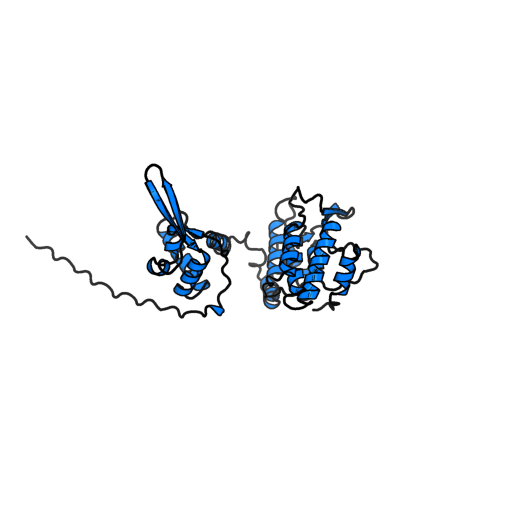 -10.471 -3.027 -27.254 1.00 89.56 114 PHE A O 1
ATOM 927 N N . LYS A 1 115 ? -12.338 -3.466 -28.394 1.00 87.69 115 LYS A N 1
ATOM 928 C CA . LYS A 1 115 ? -13.226 -3.038 -27.306 1.00 87.69 115 LYS A CA 1
ATOM 929 C C . LYS A 1 115 ? -13.350 -4.132 -26.245 1.00 87.69 115 LYS A C 1
ATOM 931 O O . LYS A 1 115 ? -14.006 -5.139 -26.495 1.00 87.69 115 LYS A O 1
ATOM 936 N N . VAL A 1 116 ? -12.804 -3.895 -25.056 1.00 87.62 116 VAL A N 1
ATOM 937 C CA . VAL A 1 116 ? -13.020 -4.708 -23.843 1.00 87.62 116 VAL A CA 1
ATOM 938 C C . VAL A 1 116 ? -13.539 -3.836 -22.696 1.00 87.62 116 VAL A C 1
ATOM 940 O O . VAL A 1 116 ? -13.415 -2.608 -22.772 1.00 87.62 116 VAL A O 1
ATOM 943 N N . PRO A 1 117 ? -14.163 -4.418 -21.650 1.00 84.38 117 PRO A N 1
ATOM 944 C CA . PRO A 1 117 ? -14.531 -3.651 -20.466 1.00 84.38 117 PRO A CA 1
ATOM 945 C C . PRO A 1 117 ? -13.302 -2.983 -19.843 1.00 84.38 117 PRO A C 1
ATOM 947 O O . PRO A 1 117 ? -12.215 -3.550 -19.855 1.00 84.38 117 PRO A O 1
ATOM 950 N N . GLU A 1 118 ? -13.488 -1.802 -19.258 1.00 81.50 118 GLU A N 1
ATOM 951 C CA . GLU A 1 118 ? -12.387 -0.956 -18.768 1.00 81.50 118 GLU A CA 1
ATOM 952 C C . GLU A 1 118 ? -11.452 -1.672 -17.784 1.00 81.50 118 GLU A C 1
ATOM 954 O O . GLU A 1 118 ? -10.243 -1.494 -17.820 1.00 81.50 118 GLU A O 1
ATOM 959 N N . VAL A 1 119 ? -12.007 -2.548 -16.945 1.00 82.25 119 VAL A N 1
ATOM 960 C CA . VAL A 1 119 ? -11.240 -3.339 -15.967 1.00 82.25 119 VAL A CA 1
ATOM 961 C C . VAL A 1 119 ? -10.230 -4.265 -16.656 1.00 82.25 119 VAL A C 1
ATOM 963 O O . VAL A 1 119 ? -9.143 -4.508 -16.143 1.00 82.25 119 VAL A O 1
ATOM 966 N N . TYR A 1 120 ? -10.570 -4.735 -17.856 1.00 83.25 120 TYR A N 1
ATOM 967 C CA . TYR A 1 120 ? -9.695 -5.547 -18.693 1.00 83.25 120 TYR A CA 1
ATOM 968 C C . TYR A 1 120 ? -8.789 -4.704 -19.590 1.00 83.25 120 TYR A C 1
ATOM 970 O O . TYR A 1 120 ? -7.765 -5.211 -20.026 1.00 83.25 120 TYR A O 1
ATOM 978 N N . LYS A 1 121 ? -9.104 -3.422 -19.817 1.00 81.62 121 LYS A N 1
ATOM 979 C CA . LYS A 1 121 ? -8.150 -2.465 -20.403 1.00 81.62 121 LYS A CA 1
ATOM 980 C C . LYS A 1 121 ? -7.041 -2.104 -19.419 1.00 81.62 121 LYS A C 1
ATOM 982 O O . LYS A 1 121 ? -5.889 -1.976 -19.802 1.00 81.62 121 LYS A O 1
ATOM 987 N N . GLN A 1 122 ? -7.378 -1.979 -18.138 1.00 58.28 122 GLN A N 1
ATOM 988 C CA . GLN A 1 122 ? -6.381 -1.813 -17.079 1.00 58.28 122 GLN A CA 1
ATOM 989 C C . GLN A 1 122 ? -5.537 -3.075 -16.938 1.00 58.28 122 GLN A C 1
ATOM 991 O O . GLN A 1 122 ? -4.317 -2.990 -16.893 1.00 58.28 122 GLN A O 1
ATOM 996 N N . ALA A 1 123 ? -6.172 -4.250 -17.001 1.00 55.25 123 ALA A N 1
ATOM 997 C CA . ALA A 1 123 ? -5.425 -5.491 -17.114 1.00 55.25 123 ALA A CA 1
ATOM 998 C C . ALA A 1 123 ? -4.575 -5.530 -18.396 1.00 55.25 123 ALA A C 1
ATOM 1000 O O . ALA A 1 123 ? -3.511 -6.105 -18.343 1.00 55.25 123 ALA A O 1
ATOM 1001 N N . GLU A 1 124 ? -4.968 -4.921 -19.524 1.00 49.00 124 GLU A N 1
ATOM 1002 C CA . GLU A 1 124 ? -4.132 -4.779 -20.737 1.00 49.00 124 GLU A CA 1
ATOM 1003 C C . GLU A 1 124 ? -2.951 -3.822 -20.550 1.00 49.00 124 GLU A C 1
ATOM 1005 O O . GLU A 1 124 ? -1.892 -4.073 -21.118 1.00 49.00 124 GLU A O 1
ATOM 1010 N N . ALA A 1 125 ? -3.099 -2.766 -19.749 1.00 45.72 125 ALA A N 1
ATOM 1011 C CA . ALA A 1 125 ? -1.956 -1.978 -19.295 1.00 45.72 125 ALA A CA 1
ATOM 1012 C C . ALA A 1 125 ? -1.006 -2.824 -18.417 1.00 45.72 125 ALA A C 1
ATOM 1014 O O . ALA A 1 125 ? 0.197 -2.589 -18.438 1.00 45.72 125 ALA A O 1
ATOM 1015 N N . ASP A 1 126 ? -1.532 -3.853 -17.739 1.00 37.34 126 ASP A N 1
ATOM 1016 C CA . ASP A 1 126 ? -0.759 -4.839 -16.966 1.00 37.34 126 ASP A CA 1
ATOM 1017 C C . ASP A 1 126 ? -0.295 -6.093 -17.765 1.00 37.34 126 ASP A C 1
ATOM 1019 O O . ASP A 1 126 ? 0.649 -6.758 -17.344 1.00 37.34 126 ASP A O 1
ATOM 1023 N N . THR A 1 127 ? -0.942 -6.469 -18.886 1.00 33.88 127 THR A N 1
ATOM 1024 C CA . THR A 1 127 ? -0.788 -7.780 -19.592 1.00 33.88 127 THR A CA 1
ATOM 1025 C C . THR A 1 127 ? -0.582 -7.703 -21.103 1.00 33.88 127 THR A C 1
ATOM 1027 O O . THR A 1 127 ? -0.180 -8.694 -21.723 1.00 33.88 127 THR A O 1
ATOM 1030 N N . GLY A 1 128 ? -0.755 -6.535 -21.729 1.00 30.30 128 GLY A N 1
ATOM 1031 C CA . GLY A 1 128 ? 0.072 -6.229 -22.890 1.00 30.30 128 GLY A CA 1
ATOM 1032 C C . GLY A 1 128 ? 1.510 -6.472 -22.459 1.00 30.30 128 GLY A C 1
ATOM 1033 O O . GLY A 1 128 ? 1.818 -6.246 -21.290 1.00 30.30 128 GLY A O 1
ATOM 1034 N N . LEU A 1 129 ? 2.355 -7.009 -23.351 1.00 33.00 129 LEU A N 1
ATOM 1035 C CA . LEU A 1 129 ? 3.801 -7.056 -23.133 1.00 33.00 129 LEU A CA 1
ATOM 1036 C C . LEU A 1 129 ? 4.170 -5.905 -22.228 1.00 33.00 129 LEU A C 1
ATOM 1038 O O . LEU A 1 129 ? 3.876 -4.765 -22.572 1.00 33.00 129 LEU A O 1
ATOM 1042 N N . ILE A 1 130 ? 4.739 -6.239 -21.088 1.00 33.38 130 ILE A N 1
ATOM 1043 C CA . ILE A 1 130 ? 5.748 -5.455 -20.432 1.00 33.38 130 ILE A CA 1
ATOM 1044 C C . ILE A 1 130 ? 6.489 -4.553 -21.483 1.00 33.38 130 ILE A C 1
ATOM 1046 O O . ILE A 1 130 ? 7.562 -4.869 -21.967 1.00 33.38 130 ILE A O 1
ATOM 1050 N N . GLN A 1 131 ? 5.930 -3.407 -21.884 1.00 29.55 131 GLN A N 1
ATOM 1051 C CA . GLN A 1 131 ? 6.389 -2.156 -21.344 1.00 29.55 131 GLN A CA 1
ATOM 1052 C C . GLN A 1 131 ? 5.924 -2.192 -19.889 1.00 29.55 131 GLN A C 1
ATOM 1054 O O . GLN A 1 131 ? 5.012 -1.492 -19.472 1.00 29.55 131 GLN A O 1
ATOM 1059 N N . LEU A 1 132 ? 6.661 -2.989 -19.092 1.00 34.75 132 LEU A N 1
ATOM 1060 C CA . LEU A 1 132 ? 7.121 -2.521 -17.804 1.00 34.75 132 LEU A CA 1
ATOM 1061 C C . LEU A 1 132 ? 7.436 -1.052 -18.093 1.00 34.75 132 LEU A C 1
ATOM 1063 O O . LEU A 1 132 ? 8.062 -0.761 -19.125 1.00 34.75 132 LEU A O 1
ATOM 1067 N N . ALA A 1 133 ? 7.060 -0.139 -17.208 1.00 39.12 133 ALA A N 1
ATOM 1068 C CA . ALA A 1 133 ? 7.974 0.970 -16.976 1.00 39.12 133 ALA A CA 1
ATOM 1069 C C . ALA A 1 133 ? 9.395 0.387 -17.135 1.00 39.12 133 ALA A C 1
ATOM 1071 O O . ALA A 1 133 ? 9.669 -0.583 -16.432 1.00 39.12 133 ALA A O 1
ATOM 1072 N N . PRO A 1 134 ? 10.140 0.775 -18.190 1.00 42.00 134 PRO A N 1
ATOM 1073 C CA . PRO A 1 134 ? 11.146 -0.024 -18.907 1.00 42.00 134 PRO A CA 1
ATOM 1074 C C . PRO A 1 134 ? 11.827 -1.036 -18.002 1.00 42.00 134 PRO A C 1
ATOM 1076 O O . PRO A 1 134 ? 12.250 -0.604 -16.936 1.00 42.00 134 PRO A O 1
ATOM 1079 N N . PRO A 1 135 ? 11.909 -2.329 -18.390 1.00 46.72 135 PRO A N 1
ATOM 1080 C CA . PRO A 1 135 ? 12.017 -3.463 -17.486 1.00 46.72 135 PRO A CA 1
ATOM 1081 C C . PRO A 1 135 ? 12.503 -3.074 -16.106 1.00 46.72 135 PRO A C 1
ATOM 1083 O O . PRO A 1 135 ? 13.694 -2.787 -15.979 1.00 46.72 135 PRO A O 1
ATOM 1086 N N . ARG A 1 136 ? 11.573 -2.999 -15.128 1.00 61.47 136 ARG A N 1
ATOM 1087 C CA . ARG A 1 136 ? 11.884 -2.691 -13.723 1.00 61.47 136 ARG A CA 1
ATOM 1088 C C . ARG A 1 136 ? 13.223 -3.331 -13.421 1.00 61.47 136 ARG A C 1
ATOM 1090 O O . ARG A 1 136 ? 13.376 -4.541 -13.608 1.00 61.47 136 ARG A O 1
ATOM 1097 N N . PHE A 1 137 ? 14.179 -2.477 -13.086 1.00 64.94 137 PHE A N 1
ATOM 1098 C CA . PHE A 1 137 ? 15.609 -2.731 -13.190 1.00 64.94 137 PHE A CA 1
ATOM 1099 C C . PHE A 1 137 ? 16.025 -4.146 -12.726 1.00 64.94 137 PHE A C 1
ATOM 1101 O O . PHE A 1 137 ? 16.848 -4.801 -13.368 1.00 64.94 137 PHE A O 1
ATOM 1108 N N . GLY A 1 138 ? 15.389 -4.671 -11.672 1.00 60.44 138 GLY A N 1
ATOM 1109 C CA . GLY A 1 138 ? 15.707 -5.981 -11.113 1.00 60.44 138 GLY A CA 1
ATOM 1110 C C . GLY A 1 138 ? 15.213 -7.236 -11.842 1.00 60.44 138 GLY A C 1
ATOM 1111 O O . GLY A 1 138 ? 15.695 -8.318 -11.521 1.00 60.44 138 GLY A O 1
ATOM 1112 N N . ALA A 1 139 ? 14.300 -7.166 -12.816 1.00 63.59 139 ALA A N 1
ATOM 1113 C CA . ALA A 1 139 ? 13.787 -8.381 -13.474 1.00 63.59 139 ALA A CA 1
ATOM 1114 C C . ALA A 1 139 ? 14.785 -9.003 -14.475 1.00 63.59 139 ALA A C 1
ATOM 1116 O O . ALA A 1 139 ? 14.779 -10.216 -14.695 1.00 63.59 139 ALA A O 1
ATOM 1117 N N . ALA A 1 140 ? 15.641 -8.177 -15.084 1.00 64.50 140 ALA A N 1
ATOM 1118 C CA . ALA A 1 140 ? 16.598 -8.614 -16.099 1.00 64.50 140 ALA A CA 1
ATOM 1119 C C . ALA A 1 140 ? 17.971 -8.983 -15.517 1.00 64.50 140 ALA A C 1
ATOM 1121 O O . ALA A 1 140 ? 18.665 -9.820 -16.099 1.00 64.50 140 ALA A O 1
ATOM 1122 N N . SER A 1 141 ? 18.357 -8.397 -14.377 1.00 77.69 141 SER A N 1
ATOM 1123 C CA . SER A 1 141 ? 19.668 -8.659 -13.787 1.00 77.69 141 SER A CA 1
ATOM 1124 C C . SER A 1 141 ? 19.723 -10.049 -13.156 1.00 77.69 141 SER A C 1
ATOM 1126 O O . SER A 1 141 ? 18.951 -10.382 -12.255 1.00 77.69 141 SER A O 1
ATOM 1128 N N . GLY A 1 142 ? 20.647 -10.884 -13.637 1.00 84.00 142 GLY A N 1
ATOM 1129 C CA . GLY A 1 142 ? 20.865 -12.226 -13.097 1.00 84.00 142 GLY A CA 1
ATOM 1130 C C . GLY A 1 142 ? 21.236 -12.216 -11.611 1.00 84.00 142 GLY A C 1
ATOM 1131 O O . GLY A 1 142 ? 20.829 -13.129 -10.895 1.00 84.00 142 GLY A O 1
ATOM 1132 N N . SER A 1 143 ? 21.929 -11.170 -11.140 1.00 88.25 143 SER A N 1
ATOM 1133 C CA . SER A 1 143 ? 22.341 -11.010 -9.737 1.00 88.25 143 SER A CA 1
ATOM 1134 C C . SER A 1 143 ? 21.162 -10.764 -8.793 1.00 88.25 143 SER A C 1
ATOM 1136 O O . SER A 1 143 ? 21.212 -11.165 -7.635 1.00 88.25 143 SER A O 1
ATOM 1138 N N . LEU A 1 144 ? 20.073 -10.172 -9.292 1.00 89.88 144 LEU A N 1
ATOM 1139 C CA . LEU A 1 144 ? 18.898 -9.810 -8.499 1.00 89.88 144 LEU A CA 1
ATOM 1140 C C . LEU A 1 144 ? 17.810 -10.889 -8.465 1.00 89.88 144 LEU A C 1
ATOM 1142 O O . LEU A 1 144 ? 16.865 -10.786 -7.682 1.00 89.88 144 LEU A O 1
ATOM 1146 N N . ARG A 1 145 ? 17.932 -11.955 -9.266 1.00 90.12 145 ARG A N 1
ATOM 1147 C CA . ARG A 1 145 ? 16.955 -13.058 -9.263 1.00 90.12 145 ARG A CA 1
ATOM 1148 C C . ARG A 1 145 ? 16.851 -13.774 -7.911 1.00 90.12 145 ARG A C 1
ATOM 1150 O O . ARG A 1 145 ? 15.716 -13.948 -7.468 1.00 90.12 145 ARG A O 1
ATOM 1157 N N . PRO A 1 146 ? 17.959 -14.162 -7.241 1.00 93.00 146 PRO A N 1
ATOM 1158 C CA . PRO A 1 146 ? 17.876 -14.788 -5.920 1.00 93.00 146 PRO A CA 1
ATOM 1159 C C . PRO A 1 146 ? 17.220 -13.860 -4.898 1.00 93.00 146 PRO A C 1
ATOM 1161 O O . PRO A 1 146 ? 16.392 -14.290 -4.102 1.00 93.00 146 PRO A O 1
ATOM 1164 N N . LEU A 1 147 ? 17.527 -12.564 -4.978 1.00 93.12 147 LEU A N 1
ATOM 1165 C CA . LEU A 1 147 ? 16.965 -11.569 -4.079 1.00 93.12 147 LEU A CA 1
ATOM 1166 C C . LEU A 1 147 ? 15.457 -11.397 -4.287 1.00 93.12 147 LEU A C 1
ATOM 1168 O O . LEU A 1 147 ? 14.694 -11.450 -3.330 1.00 93.12 147 LEU A O 1
ATOM 1172 N N . ARG A 1 148 ? 14.989 -11.285 -5.535 1.00 93.00 148 ARG A N 1
ATOM 1173 C CA . ARG A 1 148 ? 13.549 -11.262 -5.828 1.00 93.00 148 ARG A CA 1
ATOM 1174 C C . ARG A 1 148 ? 12.848 -12.518 -5.308 1.00 93.00 148 ARG A C 1
ATOM 1176 O O . ARG A 1 148 ? 11.746 -12.416 -4.777 1.00 93.00 148 ARG A O 1
ATOM 1183 N N . GLN A 1 149 ? 13.470 -13.685 -5.470 1.00 90.62 149 GLN A N 1
ATOM 1184 C CA . GLN A 1 149 ? 12.921 -14.948 -4.983 1.00 90.62 149 GLN A CA 1
ATOM 1185 C C . GLN A 1 149 ? 12.751 -14.933 -3.454 1.00 90.62 149 GLN A C 1
ATOM 1187 O O . GLN A 1 149 ? 11.694 -15.330 -2.973 1.00 90.62 149 GLN A O 1
ATOM 1192 N N . LEU A 1 150 ? 13.697 -14.349 -2.710 1.00 92.81 150 LEU A N 1
ATOM 1193 C CA . LEU A 1 150 ? 13.580 -14.140 -1.261 1.00 92.81 150 LEU A CA 1
ATOM 1194 C C . LEU A 1 150 ? 12.349 -13.290 -0.882 1.00 92.81 150 LEU A C 1
ATOM 1196 O O . LEU A 1 150 ? 11.643 -13.598 0.082 1.00 92.81 150 LEU A O 1
ATOM 1200 N N . PHE A 1 151 ? 12.035 -12.236 -1.643 1.00 93.06 151 PHE A N 1
ATOM 1201 C CA . PHE A 1 151 ? 10.816 -11.441 -1.418 1.00 93.06 151 PHE A CA 1
ATOM 1202 C C . PHE A 1 151 ? 9.536 -12.226 -1.724 1.00 93.06 151 PHE A C 1
ATOM 1204 O O . PHE A 1 151 ? 8.539 -12.057 -1.026 1.00 93.06 151 PHE A O 1
ATOM 1211 N N . VAL A 1 152 ? 9.548 -13.087 -2.746 1.00 91.12 152 VAL A N 1
ATOM 1212 C CA . VAL A 1 152 ? 8.411 -13.967 -3.061 1.00 91.12 152 VAL A CA 1
ATOM 1213 C C . VAL A 1 152 ? 8.185 -14.969 -1.931 1.00 91.12 152 VAL A C 1
ATOM 1215 O O . VAL A 1 152 ? 7.071 -15.069 -1.424 1.00 91.12 152 VAL A O 1
ATOM 1218 N N . GLU A 1 153 ? 9.240 -15.659 -1.501 1.00 90.69 153 GLU A N 1
ATOM 1219 C CA . GLU A 1 153 ? 9.185 -16.686 -0.455 1.00 90.69 153 GLU A CA 1
ATOM 1220 C C . GLU A 1 153 ? 8.790 -16.113 0.907 1.00 90.69 153 GLU A C 1
ATOM 1222 O O . GLU A 1 153 ? 8.051 -16.750 1.651 1.00 90.69 153 GLU A O 1
ATOM 1227 N N . SER A 1 154 ? 9.201 -14.878 1.205 1.00 91.12 154 SER A N 1
ATOM 1228 C CA . SER A 1 154 ? 8.793 -14.175 2.427 1.00 91.12 154 SER A CA 1
ATOM 1229 C C . SER A 1 154 ? 7.424 -13.488 2.335 1.00 91.12 154 SER A C 1
ATOM 1231 O O . SER A 1 154 ? 7.031 -12.814 3.280 1.00 91.12 154 SER A O 1
ATOM 1233 N N . GLY A 1 155 ? 6.684 -13.610 1.223 1.00 90.38 155 GLY A N 1
ATOM 1234 C CA . GLY A 1 155 ? 5.367 -12.973 1.062 1.00 90.38 155 GLY A CA 1
ATOM 1235 C C . GLY A 1 155 ? 5.413 -11.441 0.941 1.00 90.38 155 GLY A C 1
ATOM 1236 O O . GLY A 1 155 ? 4.413 -10.758 1.170 1.00 90.38 155 GLY A O 1
ATOM 1237 N N . ARG A 1 156 ? 6.569 -10.878 0.574 1.00 93.19 156 ARG A N 1
ATOM 1238 C CA . ARG A 1 156 ? 6.852 -9.432 0.521 1.00 93.19 156 ARG A CA 1
ATOM 1239 C C . ARG A 1 156 ? 7.204 -8.943 -0.880 1.00 93.19 156 ARG A C 1
ATOM 1241 O O . ARG A 1 156 ? 7.859 -7.918 -1.039 1.00 93.19 156 ARG A O 1
ATOM 1248 N N . LEU A 1 157 ? 6.715 -9.631 -1.913 1.00 92.56 157 LEU A N 1
ATOM 1249 C CA . LEU A 1 157 ? 6.881 -9.213 -3.311 1.00 92.56 157 LEU A CA 1
ATOM 1250 C C . LEU A 1 157 ? 6.439 -7.756 -3.545 1.00 92.56 157 LEU A C 1
ATOM 1252 O O . LEU A 1 157 ? 7.058 -7.044 -4.327 1.00 92.56 157 LEU A O 1
ATOM 1256 N N . TRP A 1 158 ? 5.432 -7.287 -2.809 1.00 93.12 158 TRP A N 1
ATOM 1257 C CA . TRP A 1 158 ? 4.974 -5.900 -2.874 1.00 93.12 158 TRP A CA 1
ATOM 1258 C C . TRP A 1 158 ? 6.079 -4.878 -2.551 1.00 93.12 158 TRP A C 1
ATOM 1260 O O . TRP A 1 158 ? 6.108 -3.806 -3.149 1.00 93.12 158 TRP A O 1
ATOM 1270 N N . LEU A 1 159 ? 6.976 -5.193 -1.608 1.00 94.94 159 LEU A N 1
ATOM 1271 C CA . LEU A 1 159 ? 8.035 -4.287 -1.159 1.00 94.94 159 LEU A CA 1
ATOM 1272 C C . LEU A 1 159 ? 9.125 -4.196 -2.223 1.00 94.94 159 LEU A C 1
ATOM 1274 O O . LEU A 1 159 ? 9.585 -3.108 -2.556 1.00 94.94 159 LEU A O 1
ATOM 1278 N N . TRP A 1 160 ? 9.459 -5.339 -2.828 1.00 94.44 160 TRP A N 1
ATOM 1279 C CA . TRP A 1 160 ? 10.324 -5.404 -4.002 1.00 94.44 160 TRP A CA 1
ATOM 1280 C C . TRP A 1 160 ? 9.795 -4.541 -5.151 1.00 94.44 160 TRP A C 1
ATOM 1282 O O . TRP A 1 160 ? 10.551 -3.802 -5.784 1.00 94.44 160 TRP A O 1
ATOM 1292 N N . GLU A 1 161 ? 8.497 -4.637 -5.435 1.00 92.56 161 GLU A N 1
ATOM 1293 C CA . GLU A 1 161 ? 7.847 -3.868 -6.496 1.00 92.56 161 GLU A CA 1
ATOM 1294 C C . GLU A 1 161 ? 7.853 -2.369 -6.192 1.00 92.56 161 GLU A C 1
ATOM 1296 O O . GLU A 1 161 ? 8.280 -1.596 -7.049 1.00 92.56 161 GLU A O 1
ATOM 1301 N N . ALA A 1 162 ? 7.494 -1.979 -4.965 1.00 93.38 162 ALA A N 1
ATOM 1302 C CA . ALA A 1 162 ? 7.527 -0.589 -4.517 1.00 93.38 162 ALA A CA 1
ATOM 1303 C C . ALA A 1 162 ? 8.940 0.013 -4.606 1.00 93.38 162 ALA A C 1
ATOM 1305 O O . ALA A 1 162 ? 9.115 1.102 -5.148 1.00 93.38 162 ALA A O 1
ATOM 1306 N N . ALA A 1 163 ? 9.965 -0.713 -4.152 1.00 94.88 163 ALA A N 1
ATOM 1307 C CA . ALA A 1 163 ? 11.352 -0.265 -4.242 1.00 94.88 163 ALA A CA 1
ATOM 1308 C C . ALA A 1 163 ? 11.811 -0.109 -5.703 1.00 94.88 163 ALA A C 1
ATOM 1310 O O . ALA A 1 163 ? 12.430 0.890 -6.072 1.00 94.88 163 ALA A O 1
ATOM 1311 N N . ASN A 1 164 ? 11.467 -1.062 -6.577 1.00 93.38 164 ASN A N 1
ATOM 1312 C CA . ASN A 1 164 ? 11.784 -0.944 -8.001 1.00 93.38 164 ASN A CA 1
ATOM 1313 C C . ASN A 1 164 ? 11.082 0.255 -8.653 1.00 93.38 164 ASN A C 1
ATOM 1315 O O . ASN A 1 164 ? 11.693 0.906 -9.498 1.00 93.38 164 ASN A O 1
ATOM 1319 N N . ASP A 1 165 ? 9.841 0.555 -8.267 1.00 90.19 165 ASP A N 1
ATOM 1320 C CA . ASP A 1 165 ? 9.110 1.720 -8.773 1.00 90.19 165 ASP A CA 1
ATOM 1321 C C . ASP A 1 165 ? 9.781 3.032 -8.358 1.00 90.19 165 ASP A C 1
ATOM 1323 O O . ASP A 1 165 ? 9.979 3.909 -9.200 1.00 90.19 165 ASP A O 1
ATOM 1327 N N . VAL A 1 166 ? 10.234 3.140 -7.105 1.00 91.81 166 VAL A N 1
ATOM 1328 C CA . VAL A 1 166 ? 10.992 4.306 -6.616 1.00 91.81 166 VAL A CA 1
ATOM 1329 C C . VAL A 1 166 ? 12.302 4.489 -7.398 1.00 91.81 166 VAL A C 1
ATOM 1331 O O . VAL A 1 166 ? 12.601 5.589 -7.872 1.00 91.81 166 VAL A O 1
ATOM 1334 N N . LEU A 1 167 ? 13.071 3.415 -7.612 1.00 92.00 167 LEU A N 1
ATOM 1335 C CA . LEU A 1 167 ? 14.327 3.461 -8.382 1.00 92.00 167 LEU A CA 1
ATOM 1336 C C . LEU A 1 167 ? 14.123 3.656 -9.898 1.00 92.00 167 LEU A C 1
ATOM 1338 O O . LEU A 1 167 ? 15.076 3.961 -10.629 1.00 92.00 167 LEU A O 1
ATOM 1342 N N . ALA A 1 168 ? 12.907 3.428 -10.399 1.00 87.88 168 ALA A N 1
ATOM 1343 C CA . ALA A 1 168 ? 12.533 3.690 -11.785 1.00 87.88 168 ALA A CA 1
ATOM 1344 C C . ALA A 1 168 ? 12.079 5.145 -11.987 1.00 87.88 168 ALA A C 1
ATOM 1346 O O . ALA A 1 168 ? 12.445 5.757 -12.990 1.00 87.88 168 ALA A O 1
ATOM 1347 N N . ALA A 1 169 ? 11.327 5.705 -11.033 1.00 85.25 169 ALA A N 1
ATOM 1348 C CA . ALA A 1 169 ? 10.787 7.066 -11.094 1.00 85.25 169 ALA A CA 1
ATOM 1349 C C . ALA A 1 169 ? 11.853 8.161 -10.921 1.00 85.25 169 ALA A C 1
ATOM 1351 O O . ALA A 1 169 ? 11.721 9.262 -11.448 1.00 85.25 169 ALA A O 1
ATOM 1352 N N . SER A 1 170 ? 12.946 7.848 -10.237 1.00 76.94 170 SER A N 1
ATOM 1353 C CA . SER A 1 170 ? 14.022 8.773 -9.861 1.00 76.94 170 SER A CA 1
ATOM 1354 C C . SER A 1 170 ? 14.879 9.330 -11.009 1.00 76.94 170 SER A C 1
ATOM 1356 O O . SER A 1 170 ? 15.818 10.085 -10.783 1.00 76.94 170 SER A O 1
ATOM 1358 N N . GLY A 1 171 ? 14.571 8.999 -12.264 1.00 66.12 171 GLY A N 1
ATOM 1359 C CA . GLY A 1 171 ? 15.361 9.406 -13.428 1.00 66.12 171 GLY A CA 1
ATOM 1360 C C . GLY A 1 171 ? 14.981 10.736 -14.094 1.00 66.12 171 GLY A C 1
ATOM 1361 O O . GLY A 1 171 ? 15.386 10.903 -15.250 1.00 66.12 171 GLY A O 1
ATOM 1362 N N . GLY A 1 172 ? 14.186 11.615 -13.456 1.00 50.75 172 GLY A N 1
ATOM 1363 C CA . GLY A 1 172 ? 13.406 12.628 -14.191 1.00 50.75 172 GLY A CA 1
ATOM 1364 C C . GLY A 1 172 ? 13.383 14.099 -13.739 1.00 50.75 172 GLY A C 1
ATOM 1365 O O . GLY A 1 172 ? 13.228 14.936 -14.622 1.00 50.75 172 GLY A O 1
ATOM 1366 N N . GLU A 1 173 ? 13.517 14.464 -12.456 1.00 49.25 173 GLU A N 1
ATOM 1367 C CA . GLU A 1 173 ? 13.135 15.839 -12.033 1.00 49.25 173 GLU A CA 1
ATOM 1368 C C . GLU A 1 173 ? 14.279 16.786 -11.626 1.00 49.25 173 GLU A C 1
ATOM 1370 O O . GLU A 1 173 ? 14.129 17.992 -11.805 1.00 49.25 173 GLU A O 1
ATOM 1375 N N . PHE A 1 174 ? 15.435 16.294 -11.161 1.00 51.06 174 PHE A N 1
ATOM 1376 C CA . PHE A 1 174 ? 16.488 17.155 -10.584 1.00 51.06 174 PHE A CA 1
ATOM 1377 C C . PHE A 1 174 ? 17.889 16.964 -11.178 1.00 51.06 174 PHE A C 1
ATOM 1379 O O . PHE A 1 174 ? 18.871 17.045 -10.457 1.00 51.06 174 PHE A O 1
ATOM 1386 N N . GLY A 1 175 ? 18.001 16.753 -12.492 1.00 49.28 175 GLY A N 1
ATOM 1387 C CA . GLY A 1 175 ? 19.295 16.859 -13.178 1.00 49.28 175 GLY A CA 1
ATOM 1388 C C . GLY A 1 175 ? 20.335 15.796 -12.781 1.00 49.28 175 GLY A C 1
ATOM 1389 O O . GLY A 1 175 ? 21.098 15.940 -11.839 1.00 49.28 175 GLY A O 1
ATOM 1390 N N . ASP A 1 176 ? 20.418 14.775 -13.627 1.00 51.16 176 ASP A N 1
ATOM 1391 C CA . ASP A 1 176 ? 21.637 14.047 -14.013 1.00 51.16 176 ASP A CA 1
ATOM 1392 C C . ASP A 1 176 ? 22.270 12.928 -13.172 1.00 51.16 176 ASP A C 1
ATOM 1394 O O . ASP A 1 176 ? 22.953 12.100 -13.776 1.00 51.16 176 ASP A O 1
ATOM 1398 N N . GLU A 1 177 ? 21.993 12.729 -11.884 1.00 66.69 177 GLU A N 1
ATOM 1399 C CA . GLU A 1 177 ? 22.536 11.531 -11.206 1.00 66.69 177 GLU A CA 1
ATOM 1400 C C . GLU A 1 177 ? 21.581 10.338 -11.259 1.00 66.69 177 GLU A C 1
ATOM 1402 O O . GLU A 1 177 ? 21.027 9.858 -10.269 1.00 66.69 177 GLU A O 1
ATOM 1407 N N . ARG A 1 178 ? 21.399 9.800 -12.470 1.00 82.31 178 ARG A N 1
ATOM 1408 C CA . ARG A 1 178 ? 20.812 8.464 -12.612 1.00 82.31 178 ARG A CA 1
ATOM 1409 C C . ARG A 1 178 ? 21.729 7.458 -11.928 1.00 82.31 178 ARG A C 1
ATOM 1411 O O . ARG A 1 178 ? 22.854 7.251 -12.376 1.00 82.31 178 ARG A O 1
ATOM 1418 N N . LEU A 1 179 ? 21.211 6.772 -10.907 1.00 87.38 179 LEU A N 1
ATOM 1419 C CA . LEU A 1 179 ? 21.907 5.635 -10.308 1.00 87.38 179 LEU A CA 1
ATOM 1420 C C . LEU A 1 179 ? 22.336 4.661 -11.403 1.00 87.38 179 LEU A C 1
ATOM 1422 O O . LEU A 1 179 ? 21.518 4.211 -12.218 1.00 87.38 179 LEU A O 1
ATOM 1426 N N . SER A 1 180 ? 23.617 4.309 -11.385 1.00 90.12 180 SER A N 1
ATOM 1427 C CA . SER A 1 180 ? 24.141 3.217 -12.190 1.00 90.12 180 SER A CA 1
ATOM 1428 C C . SER A 1 180 ? 23.400 1.921 -11.869 1.00 90.12 180 SER A C 1
ATOM 1430 O O . SER A 1 180 ? 22.853 1.744 -10.776 1.00 90.12 180 SER A O 1
ATOM 1432 N N . SER A 1 181 ? 23.434 0.967 -12.799 1.00 89.12 181 SER A N 1
ATOM 1433 C CA . SER A 1 181 ? 22.883 -0.367 -12.563 1.00 89.12 181 SER A CA 1
ATOM 1434 C C . SER A 1 181 ? 23.397 -0.962 -11.249 1.00 89.12 181 SER A C 1
ATOM 1436 O O . SER A 1 181 ? 22.621 -1.416 -10.418 1.00 89.12 181 SER A O 1
ATOM 1438 N N . ARG A 1 182 ? 24.703 -0.852 -10.991 1.00 91.00 182 ARG A N 1
ATOM 1439 C CA . ARG A 1 182 ? 25.321 -1.371 -9.767 1.00 91.00 182 ARG A CA 1
ATOM 1440 C C . ARG A 1 182 ? 24.797 -0.694 -8.495 1.00 91.00 182 ARG A C 1
ATOM 1442 O O . ARG A 1 182 ? 24.602 -1.378 -7.497 1.00 91.00 182 ARG A O 1
ATOM 1449 N N . GLN A 1 183 ? 24.547 0.615 -8.523 1.00 92.62 183 GLN A N 1
ATOM 1450 C CA . GLN A 1 183 ? 23.956 1.327 -7.383 1.00 92.62 183 GLN A CA 1
ATOM 1451 C C . GLN A 1 183 ? 22.505 0.911 -7.141 1.00 92.62 183 GLN A C 1
ATOM 1453 O O . GLN A 1 183 ? 22.116 0.727 -5.996 1.00 92.62 183 GLN A O 1
ATOM 1458 N N . LYS A 1 184 ? 21.715 0.692 -8.199 1.00 92.38 184 LYS A N 1
ATOM 1459 C CA . LYS A 1 184 ? 20.349 0.166 -8.057 1.00 92.38 184 LYS A CA 1
ATOM 1460 C C . LYS A 1 184 ? 20.337 -1.253 -7.485 1.00 92.38 184 LYS A C 1
ATOM 1462 O O . LYS A 1 184 ? 19.485 -1.561 -6.659 1.00 92.38 184 LYS A O 1
ATOM 1467 N N . GLU A 1 185 ? 21.284 -2.106 -7.886 1.00 92.81 185 GLU A N 1
ATOM 1468 C CA . GLU A 1 185 ? 21.453 -3.441 -7.286 1.00 92.81 185 GLU A CA 1
ATOM 1469 C C . GLU A 1 185 ? 21.819 -3.351 -5.803 1.00 92.81 185 GLU A C 1
ATOM 1471 O O . GLU A 1 185 ? 21.228 -4.058 -4.987 1.00 92.81 185 GLU A O 1
ATOM 1476 N N . ALA A 1 186 ? 22.748 -2.457 -5.452 1.00 94.62 186 ALA A N 1
ATOM 1477 C CA . ALA A 1 186 ? 23.134 -2.213 -4.066 1.00 94.62 186 ALA A CA 1
ATOM 1478 C C . ALA A 1 186 ? 21.955 -1.694 -3.228 1.00 94.62 186 ALA A C 1
ATOM 1480 O O . ALA A 1 186 ? 21.694 -2.241 -2.164 1.00 94.62 186 ALA A O 1
ATOM 1481 N N . ALA A 1 187 ? 21.192 -0.725 -3.744 1.00 95.19 187 ALA A N 1
ATOM 1482 C CA . ALA A 1 187 ? 20.003 -0.196 -3.084 1.00 95.19 187 ALA A CA 1
ATOM 1483 C C . ALA A 1 187 ? 18.933 -1.277 -2.873 1.00 95.19 187 ALA A C 1
ATOM 1485 O O . ALA A 1 187 ? 18.349 -1.363 -1.802 1.00 95.19 187 ALA A O 1
ATOM 1486 N N . LEU A 1 188 ? 18.672 -2.145 -3.855 1.00 94.88 188 LEU A N 1
ATOM 1487 C CA . LEU A 1 188 ? 17.702 -3.237 -3.678 1.00 94.88 188 LEU A CA 1
ATOM 1488 C C . LEU A 1 188 ? 18.171 -4.299 -2.677 1.00 94.88 188 LEU A C 1
ATOM 1490 O O . LEU A 1 188 ? 17.333 -4.978 -2.088 1.00 94.88 188 LEU A O 1
ATOM 1494 N N . SER A 1 189 ? 19.485 -4.428 -2.487 1.00 94.81 189 SER A N 1
ATOM 1495 C CA . SER A 1 189 ? 20.112 -5.350 -1.532 1.00 94.81 189 SER A CA 1
ATOM 1496 C C . SER A 1 189 ? 20.293 -4.738 -0.138 1.00 94.81 189 SER A C 1
ATOM 1498 O O . SER A 1 189 ? 20.959 -5.338 0.704 1.00 94.81 189 SER A O 1
ATOM 1500 N N . ASP A 1 190 ? 19.742 -3.547 0.103 1.00 96.00 190 ASP A N 1
ATOM 1501 C CA . ASP A 1 190 ? 19.874 -2.846 1.373 1.00 96.00 190 ASP A CA 1
ATOM 1502 C C . ASP A 1 190 ? 19.225 -3.643 2.528 1.00 96.00 190 ASP A C 1
ATOM 1504 O O . ASP A 1 190 ? 18.090 -4.127 2.382 1.00 96.00 190 ASP A O 1
ATOM 1508 N N . PRO A 1 191 ? 19.900 -3.772 3.690 1.00 95.56 191 PRO A N 1
ATOM 1509 C CA . PRO A 1 191 ? 19.361 -4.455 4.862 1.00 95.56 191 PRO A CA 1
ATOM 1510 C C . PRO A 1 191 ? 17.952 -4.003 5.256 1.00 95.56 191 PRO A C 1
ATOM 1512 O O . PRO A 1 191 ? 17.143 -4.852 5.617 1.00 95.56 191 PRO A O 1
ATOM 1515 N N . PHE A 1 192 ? 17.617 -2.717 5.106 1.00 94.12 192 PHE A N 1
ATOM 1516 C CA . PHE A 1 192 ? 16.288 -2.177 5.400 1.00 94.12 192 PHE A CA 1
ATOM 1517 C C . PHE A 1 192 ? 15.168 -2.882 4.623 1.00 94.12 192 PHE A C 1
ATOM 1519 O O . PHE A 1 192 ? 14.090 -3.122 5.170 1.00 94.12 192 PHE A O 1
ATOM 1526 N N . LEU A 1 193 ? 15.407 -3.210 3.349 1.00 94.25 193 LEU A N 1
ATOM 1527 C CA . LEU A 1 193 ? 14.429 -3.905 2.509 1.00 94.25 193 LEU A CA 1
ATOM 1528 C C . LEU A 1 193 ? 14.458 -5.417 2.729 1.00 94.25 193 LEU A C 1
ATOM 1530 O O . LEU A 1 193 ? 13.420 -6.075 2.652 1.00 94.25 193 LEU A O 1
ATOM 1534 N N . THR A 1 194 ? 15.649 -5.976 2.947 1.00 93.19 194 THR A N 1
ATOM 1535 C CA . THR A 1 194 ? 15.831 -7.433 3.014 1.00 93.19 194 THR A CA 1
ATOM 1536 C C . THR A 1 194 ? 15.512 -8.031 4.379 1.00 93.19 194 THR A C 1
ATOM 1538 O O . THR A 1 194 ? 15.159 -9.211 4.440 1.00 93.19 194 THR A O 1
ATOM 1541 N N . ASP A 1 195 ? 15.567 -7.235 5.449 1.00 93.12 195 ASP A N 1
ATOM 1542 C CA . ASP A 1 195 ? 15.290 -7.681 6.812 1.00 93.12 195 ASP A CA 1
ATOM 1543 C C . ASP A 1 195 ? 13.887 -8.307 6.893 1.00 93.12 195 ASP A C 1
ATOM 1545 O O . ASP A 1 195 ? 12.904 -7.585 6.693 1.00 93.12 195 ASP A O 1
ATOM 1549 N N . PRO A 1 196 ? 13.753 -9.626 7.166 1.00 86.94 196 PRO A N 1
ATOM 1550 C CA . PRO A 1 196 ? 12.471 -10.328 7.294 1.00 86.94 196 PRO A CA 1
ATOM 1551 C C . PRO A 1 196 ? 11.488 -9.663 8.256 1.00 86.94 196 PRO A C 1
ATOM 1553 O O . PRO A 1 196 ? 10.280 -9.761 8.044 1.00 86.94 196 PRO A O 1
ATOM 1556 N N . HIS A 1 197 ? 11.995 -8.931 9.243 1.00 88.19 197 HIS A N 1
ATOM 1557 C CA . HIS A 1 197 ? 11.216 -8.374 10.340 1.00 88.19 197 HIS A CA 1
ATOM 1558 C C . HIS A 1 197 ? 10.887 -6.892 10.163 1.00 88.19 197 HIS A C 1
ATOM 1560 O O . HIS A 1 197 ? 10.096 -6.342 10.924 1.00 88.19 197 HIS A O 1
ATOM 1566 N N . ALA A 1 198 ? 11.426 -6.245 9.126 1.00 89.75 198 ALA A N 1
ATOM 1567 C CA . ALA A 1 198 ? 11.150 -4.839 8.859 1.00 89.75 198 ALA A CA 1
ATOM 1568 C C . ALA A 1 198 ? 9.667 -4.579 8.551 1.00 89.75 198 ALA A C 1
ATOM 1570 O O . ALA A 1 198 ? 9.150 -3.519 8.888 1.00 89.75 198 ALA A O 1
ATOM 1571 N N . TYR A 1 199 ? 8.979 -5.526 7.909 1.00 93.56 199 TYR A N 1
ATOM 1572 C CA . TYR A 1 199 ? 7.570 -5.384 7.555 1.00 93.56 199 TYR A CA 1
ATOM 1573 C C . TYR A 1 199 ? 6.810 -6.650 7.930 1.00 93.56 199 TYR A C 1
ATOM 1575 O O . TYR A 1 199 ? 7.201 -7.731 7.477 1.00 93.56 199 TYR A O 1
ATOM 1583 N N . PRO A 1 200 ? 5.694 -6.535 8.671 1.00 93.44 200 PRO A N 1
ATOM 1584 C CA . PRO A 1 200 ? 4.852 -7.686 8.939 1.00 93.44 200 PRO A CA 1
ATOM 1585 C C . PRO A 1 200 ? 4.236 -8.228 7.643 1.00 93.44 200 PRO A C 1
ATOM 1587 O O . PRO A 1 200 ? 4.214 -7.567 6.603 1.00 93.44 200 PRO A O 1
ATOM 1590 N N . LEU A 1 201 ? 3.667 -9.429 7.697 1.00 91.56 201 LEU A N 1
ATOM 1591 C CA . LEU A 1 201 ? 2.889 -9.944 6.574 1.00 91.56 201 LEU A CA 1
ATOM 1592 C C . LEU A 1 201 ? 1.592 -9.142 6.392 1.00 91.56 201 LEU A C 1
ATOM 1594 O O . LEU A 1 201 ? 0.960 -8.687 7.355 1.00 91.56 201 LEU A O 1
ATOM 1598 N N . ARG A 1 202 ? 1.183 -8.980 5.131 1.00 91.69 202 ARG A N 1
ATOM 1599 C CA . ARG A 1 202 ? -0.126 -8.414 4.798 1.00 91.69 202 ARG A CA 1
ATOM 1600 C C . ARG A 1 202 ? -1.210 -9.440 5.145 1.00 91.69 202 ARG A C 1
ATOM 1602 O O . ARG A 1 202 ? -1.077 -10.599 4.750 1.00 91.69 202 ARG A O 1
ATOM 1609 N N . PRO A 1 203 ? -2.281 -9.049 5.851 1.00 89.88 203 PRO A N 1
ATOM 1610 C CA . PRO A 1 203 ? -3.390 -9.949 6.107 1.00 89.88 203 PRO A CA 1
ATOM 1611 C C . PRO A 1 203 ? -4.033 -10.371 4.785 1.00 89.88 203 PRO A C 1
ATOM 1613 O O . PRO A 1 203 ? -4.261 -9.548 3.901 1.00 89.88 203 PRO A O 1
ATOM 1616 N N . ALA A 1 204 ? -4.345 -11.661 4.665 1.00 82.94 204 ALA A N 1
ATOM 1617 C CA . ALA A 1 204 ? -5.090 -12.196 3.526 1.00 82.94 204 ALA A CA 1
ATOM 1618 C C . ALA A 1 204 ? -6.597 -11.886 3.610 1.00 82.94 204 ALA A C 1
ATOM 1620 O O . ALA A 1 204 ? -7.331 -12.067 2.640 1.00 82.94 204 ALA A O 1
ATOM 1621 N N . PHE A 1 205 ? -7.071 -11.450 4.778 1.00 80.44 205 PHE A N 1
ATOM 1622 C CA . PHE A 1 205 ? -8.486 -11.251 5.056 1.00 80.44 205 PHE A CA 1
ATOM 1623 C C . PHE A 1 205 ? -8.959 -9.872 4.604 1.00 80.44 205 PHE A C 1
ATOM 1625 O O . PHE A 1 205 ? -8.279 -8.863 4.784 1.00 80.44 205 PHE A O 1
ATOM 1632 N N . VAL A 1 206 ? -10.176 -9.826 4.068 1.00 81.31 206 VAL A N 1
ATOM 1633 C CA . VAL A 1 206 ? -10.887 -8.571 3.827 1.00 81.31 206 VAL A CA 1
ATOM 1634 C C . VAL A 1 206 ? -11.529 -8.149 5.142 1.00 81.31 206 VAL A C 1
ATOM 1636 O O . VAL A 1 206 ? -12.336 -8.895 5.697 1.00 81.31 206 VAL A O 1
ATOM 1639 N N . ALA A 1 207 ? -11.174 -6.967 5.645 1.00 83.44 207 ALA A N 1
ATOM 1640 C CA . ALA A 1 207 ? -11.757 -6.455 6.879 1.00 83.44 207 ALA A CA 1
ATOM 1641 C C . ALA A 1 207 ? -13.290 -6.308 6.752 1.00 83.44 207 ALA A C 1
ATOM 1643 O O . ALA A 1 207 ? -13.773 -5.835 5.710 1.00 83.44 207 ALA A O 1
ATOM 1644 N N . PRO A 1 208 ? -14.053 -6.713 7.785 1.00 87.88 208 PRO A N 1
ATOM 1645 C CA . PRO A 1 208 ? -15.508 -6.815 7.729 1.00 87.88 208 PRO A CA 1
ATOM 1646 C C . PRO A 1 208 ? -16.188 -5.448 7.582 1.00 87.88 208 PRO A C 1
ATOM 1648 O O . PRO A 1 208 ? -15.583 -4.390 7.741 1.00 87.88 208 PRO A O 1
ATOM 1651 N N . ALA A 1 209 ? -17.489 -5.470 7.296 1.00 92.00 209 ALA A N 1
ATOM 1652 C CA . ALA A 1 209 ? -18.347 -4.286 7.313 1.00 92.00 209 ALA A CA 1
ATOM 1653 C C . ALA A 1 209 ? -18.967 -4.062 8.708 1.00 92.00 209 ALA A C 1
ATOM 1655 O O . ALA A 1 209 ? -20.182 -3.915 8.831 1.00 92.00 209 ALA A O 1
ATOM 1656 N N . SER A 1 210 ? -18.148 -4.101 9.763 1.00 96.44 210 SER A N 1
ATOM 1657 C CA . SER A 1 210 ? -18.601 -3.776 11.119 1.00 96.44 210 SER A CA 1
ATOM 1658 C C . SER A 1 210 ? -18.790 -2.265 11.304 1.00 96.44 210 SER A C 1
ATOM 1660 O O . SER A 1 210 ? -18.177 -1.486 10.567 1.00 96.44 210 SER A O 1
ATOM 1662 N N . PRO A 1 211 ? -19.589 -1.826 12.296 1.00 97.69 211 PRO A N 1
ATOM 1663 C CA . PRO A 1 211 ? -19.726 -0.408 12.626 1.00 97.69 211 PRO A CA 1
ATOM 1664 C C . PRO A 1 211 ? -18.376 0.294 12.843 1.00 97.69 211 PRO A C 1
ATOM 1666 O O . PRO A 1 211 ? -18.119 1.300 12.183 1.00 97.69 211 PRO A O 1
ATOM 1669 N N . SER A 1 212 ? -17.470 -0.286 13.646 1.00 98.25 212 SER A N 1
ATOM 1670 C CA . SER A 1 212 ? -16.130 0.284 13.879 1.00 98.25 212 SER A CA 1
ATOM 1671 C C . SER A 1 212 ? -15.305 0.442 12.598 1.00 98.25 212 SER A C 1
ATOM 1673 O O . SER A 1 212 ? -14.686 1.484 12.391 1.00 98.25 212 SER A O 1
ATOM 1675 N N . TYR A 1 213 ? -15.330 -0.539 11.687 1.00 97.50 213 TYR A N 1
ATOM 1676 C CA . TYR A 1 213 ? -14.621 -0.439 10.406 1.00 97.50 213 TYR A CA 1
ATOM 1677 C C . TYR A 1 213 ? -15.249 0.576 9.450 1.00 97.50 213 TYR A C 1
ATOM 1679 O O . TYR A 1 213 ? -14.531 1.206 8.670 1.00 97.50 213 TYR A O 1
ATOM 1687 N N . ILE A 1 214 ? -16.574 0.738 9.477 1.00 96.62 214 ILE A N 1
ATOM 1688 C CA . ILE A 1 214 ? -17.265 1.751 8.673 1.00 96.62 214 ILE A CA 1
ATOM 1689 C C . ILE A 1 214 ? -16.832 3.148 9.124 1.00 96.62 214 ILE A C 1
ATOM 1691 O O . ILE A 1 214 ? -16.436 3.954 8.282 1.00 96.62 214 ILE A O 1
ATOM 1695 N N . GLU A 1 215 ? -16.854 3.419 10.429 1.00 98.06 215 GLU A N 1
ATOM 1696 C CA . GLU A 1 215 ? -16.431 4.704 10.998 1.00 98.06 215 GLU A CA 1
ATOM 1697 C C . GLU A 1 215 ? -14.944 4.974 10.744 1.00 98.06 215 GLU A C 1
ATOM 1699 O O . GLU A 1 215 ? -14.588 6.022 10.203 1.00 98.06 215 GLU A O 1
ATOM 1704 N N . PHE A 1 216 ? -14.080 3.994 11.014 1.00 98.19 216 PHE A N 1
ATOM 1705 C CA . PHE A 1 216 ? -12.649 4.067 10.716 1.00 98.19 216 PHE A CA 1
ATOM 1706 C C . PHE A 1 216 ? -12.367 4.405 9.246 1.00 98.19 216 PHE A C 1
ATOM 1708 O O . PHE A 1 216 ? -11.590 5.312 8.942 1.00 98.19 216 PHE A O 1
ATOM 1715 N N . ARG A 1 217 ? -13.042 3.740 8.302 1.00 97.25 217 ARG A N 1
ATOM 1716 C CA . ARG A 1 217 ? -12.874 4.027 6.869 1.00 97.25 217 ARG A CA 1
ATOM 1717 C C . ARG A 1 217 ? -13.403 5.402 6.479 1.00 97.25 217 ARG A C 1
ATOM 1719 O O . ARG A 1 217 ? -12.844 6.017 5.573 1.00 97.25 217 ARG A O 1
ATOM 1726 N N . GLN A 1 218 ? -14.439 5.910 7.148 1.00 97.06 218 GLN A N 1
ATOM 1727 C CA . GLN A 1 218 ? -14.887 7.291 6.955 1.00 97.06 218 GLN A CA 1
ATOM 1728 C C . GLN A 1 218 ? -13.840 8.300 7.439 1.00 97.06 218 GLN A C 1
ATOM 1730 O O . GLN A 1 218 ? -13.638 9.307 6.761 1.00 97.06 218 GLN A O 1
ATOM 1735 N N . VAL A 1 219 ? -13.155 8.030 8.558 1.00 98.12 219 VAL A N 1
ATOM 1736 C CA . VAL A 1 219 ? -12.020 8.847 9.022 1.00 98.12 219 VAL A CA 1
ATOM 1737 C C . VAL A 1 219 ? -10.894 8.815 7.983 1.00 98.12 219 VAL A C 1
ATOM 1739 O O . VAL A 1 219 ? -10.493 9.870 7.494 1.00 98.12 219 VAL A O 1
ATOM 1742 N N . LEU A 1 220 ? -10.466 7.627 7.533 1.00 97.62 220 LEU A N 1
ATOM 1743 C CA . LEU A 1 220 ? -9.421 7.493 6.504 1.00 97.62 220 LEU A CA 1
ATOM 1744 C C . LEU A 1 220 ? -9.786 8.151 5.165 1.00 97.62 220 LEU A C 1
ATOM 1746 O O . LEU A 1 220 ? -8.917 8.685 4.474 1.00 97.62 220 LEU A O 1
ATOM 1750 N N . ALA A 1 221 ? -11.064 8.150 4.780 1.00 96.06 221 ALA A N 1
ATOM 1751 C CA . ALA A 1 221 ? -11.522 8.819 3.564 1.00 96.06 221 ALA A CA 1
ATOM 1752 C C . ALA A 1 221 ? -11.332 10.347 3.618 1.00 96.06 221 ALA A C 1
ATOM 1754 O O . ALA A 1 221 ? -11.177 10.975 2.570 1.00 96.06 221 ALA A O 1
ATOM 1755 N N . ARG A 1 222 ? -11.306 10.934 4.822 1.00 97.12 222 ARG A N 1
ATOM 1756 C CA . ARG A 1 222 ? -11.045 12.362 5.067 1.00 97.12 222 ARG A CA 1
ATOM 1757 C C . ARG A 1 222 ? -9.562 12.676 5.304 1.00 97.12 222 ARG A C 1
ATOM 1759 O O . ARG A 1 222 ? -9.243 13.821 5.608 1.00 97.12 222 ARG A O 1
ATOM 1766 N N . ALA A 1 223 ? -8.664 11.695 5.163 1.00 97.44 223 ALA A N 1
ATOM 1767 C CA . ALA A 1 223 ? -7.243 11.861 5.451 1.00 97.44 223 ALA A CA 1
ATOM 1768 C C . ALA A 1 223 ? -6.625 13.057 4.699 1.00 97.44 223 ALA A C 1
ATOM 1770 O O . ALA A 1 223 ? -6.650 13.075 3.460 1.00 97.44 223 ALA A O 1
ATOM 1771 N N . PRO A 1 224 ? -6.007 14.020 5.410 1.00 97.62 224 PRO A N 1
ATOM 1772 C CA . PRO A 1 224 ? -5.319 15.133 4.775 1.00 97.62 224 PRO A CA 1
ATOM 1773 C C . PRO A 1 224 ? -4.193 14.661 3.859 1.00 97.62 224 PRO A C 1
ATOM 1775 O O . PRO A 1 224 ? -3.413 13.783 4.230 1.00 97.62 224 PRO A O 1
ATOM 1778 N N . SER A 1 225 ? -4.087 15.261 2.673 1.00 96.19 225 SER A N 1
ATOM 1779 C CA . SER A 1 225 ? -3.090 14.900 1.661 1.00 96.19 225 SER A CA 1
ATOM 1780 C C . SER A 1 225 ? -2.238 16.097 1.254 1.00 96.19 225 SER A C 1
ATOM 1782 O O . SER A 1 225 ? -2.764 17.187 1.023 1.00 96.19 225 SER A O 1
ATOM 1784 N N . LYS A 1 226 ? -0.924 15.889 1.090 1.00 94.75 226 LYS A N 1
ATOM 1785 C CA . LYS A 1 226 ? -0.002 16.923 0.586 1.00 94.75 226 LYS A CA 1
ATOM 1786 C C . LYS A 1 226 ? -0.283 17.275 -0.876 1.00 94.75 226 LYS A C 1
ATOM 1788 O O . LYS A 1 226 ? 0.054 18.367 -1.328 1.00 94.75 226 LYS A O 1
ATOM 1793 N N . HIS A 1 227 ? -0.926 16.356 -1.597 1.00 92.12 227 HIS A N 1
ATOM 1794 C CA . HIS A 1 227 ? -1.312 16.508 -2.995 1.00 92.12 227 HIS A CA 1
ATOM 1795 C C . HIS A 1 227 ? -2.641 17.262 -3.162 1.00 92.12 227 HIS A C 1
ATOM 1797 O O . HIS A 1 227 ? -2.935 17.737 -4.257 1.00 92.12 227 HIS A O 1
ATOM 1803 N N . ASN A 1 228 ? -3.432 17.412 -2.091 1.00 92.38 228 ASN A N 1
ATOM 1804 C CA . ASN A 1 228 ? -4.689 18.154 -2.108 1.00 92.38 228 ASN A CA 1
ATOM 1805 C C . ASN A 1 228 ? -4.538 19.496 -1.372 1.00 92.38 228 ASN A C 1
ATOM 1807 O O . ASN A 1 228 ? -4.381 19.546 -0.151 1.00 92.38 228 ASN A O 1
ATOM 1811 N N . ARG A 1 229 ? -4.640 20.599 -2.125 1.00 92.00 229 ARG A N 1
ATOM 1812 C CA . ARG A 1 229 ? -4.500 21.970 -1.607 1.00 92.00 229 ARG A CA 1
ATOM 1813 C C . ARG A 1 229 ? -5.509 22.309 -0.509 1.00 92.00 229 ARG A C 1
ATOM 1815 O O . ARG A 1 229 ? -5.132 22.996 0.433 1.00 92.00 229 ARG A O 1
ATOM 1822 N N . GLU A 1 230 ? -6.742 21.818 -0.606 1.00 92.81 230 GLU A N 1
ATOM 1823 C CA . GLU A 1 230 ? -7.815 22.116 0.354 1.00 92.81 230 GLU A CA 1
ATOM 1824 C C . GLU A 1 230 ? -7.523 21.506 1.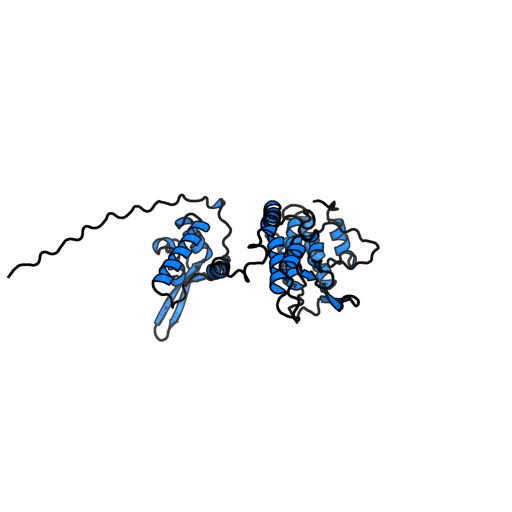726 1.00 92.81 230 GLU A C 1
ATOM 1826 O O . GLU A 1 230 ? -7.742 22.130 2.761 1.00 92.81 230 GLU A O 1
ATOM 1831 N N . THR A 1 231 ? -6.951 20.301 1.739 1.00 91.81 231 THR A N 1
ATOM 1832 C CA . THR A 1 231 ? -6.623 19.587 2.977 1.00 91.81 231 THR A CA 1
ATOM 1833 C C . THR A 1 231 ? -5.202 19.838 3.466 1.00 91.81 231 THR A C 1
ATOM 1835 O O . THR A 1 231 ? -4.871 19.456 4.582 1.00 91.81 231 THR A O 1
ATOM 1838 N N . ARG A 1 232 ? -4.334 20.481 2.671 1.00 91.56 232 ARG A N 1
ATOM 1839 C CA . ARG A 1 232 ? -2.925 20.710 3.039 1.00 91.56 232 ARG A CA 1
ATOM 1840 C C . ARG A 1 232 ? -2.784 21.533 4.320 1.00 91.56 232 ARG A C 1
ATOM 1842 O O . ARG A 1 232 ? -1.865 21.298 5.095 1.00 91.56 232 ARG A O 1
ATOM 1849 N N . GLY A 1 233 ? -3.731 22.437 4.586 1.00 91.75 233 GLY A N 1
ATOM 1850 C CA . GLY A 1 233 ? -3.812 23.182 5.846 1.00 91.75 233 GLY A CA 1
ATOM 1851 C C . GLY A 1 233 ? -4.090 22.310 7.077 1.00 91.75 233 GLY A C 1
ATOM 1852 O O . GLY A 1 233 ? -3.972 22.801 8.195 1.00 91.75 233 GLY A O 1
ATOM 1853 N N . GLN A 1 234 ? -4.432 21.032 6.899 1.00 93.94 234 GLN A N 1
ATOM 1854 C CA . GLN A 1 234 ? -4.617 20.038 7.960 1.00 93.94 234 GLN A CA 1
ATOM 1855 C C . GLN A 1 234 ? -3.380 19.139 8.155 1.00 93.94 234 GLN A C 1
ATOM 1857 O O . GLN A 1 234 ? -3.430 18.160 8.897 1.00 93.94 234 GLN A O 1
ATOM 1862 N N . LEU A 1 235 ? -2.257 19.474 7.511 1.00 95.38 235 LEU A N 1
ATOM 1863 C CA . LEU A 1 235 ? -0.957 18.857 7.756 1.00 95.38 235 LEU A CA 1
ATOM 1864 C C . LEU A 1 235 ? -0.113 19.736 8.684 1.00 95.38 235 LEU A C 1
ATOM 1866 O O . LEU A 1 235 ? -0.182 20.966 8.636 1.00 95.38 235 LEU A O 1
ATOM 1870 N N . GLN A 1 236 ? 0.674 19.097 9.542 1.00 93.50 236 GLN A N 1
ATOM 1871 C CA . GLN A 1 236 ? 1.784 19.714 10.250 1.00 93.50 236 GLN A CA 1
ATOM 1872 C C . GLN A 1 236 ? 3.021 19.639 9.351 1.00 93.50 236 GLN A C 1
ATOM 1874 O O . GLN A 1 236 ? 3.332 18.569 8.830 1.00 93.50 236 GLN A O 1
ATOM 1879 N N . LEU A 1 237 ? 3.703 20.769 9.171 1.00 93.12 237 LEU A N 1
ATOM 1880 C CA . LEU A 1 237 ? 4.974 20.846 8.459 1.00 93.12 237 LEU A CA 1
ATOM 1881 C C . LEU A 1 237 ? 6.092 20.920 9.494 1.00 93.12 237 LEU A C 1
ATOM 1883 O O . LEU A 1 237 ? 6.014 21.733 10.416 1.00 93.12 237 LEU A O 1
ATOM 1887 N N . ASN A 1 238 ? 7.108 20.084 9.324 1.00 88.25 238 ASN A N 1
ATOM 1888 C CA . ASN A 1 238 ? 8.362 20.164 10.053 1.00 88.25 238 ASN A CA 1
ATOM 1889 C C . ASN A 1 238 ? 9.469 20.313 9.012 1.00 88.25 238 ASN A C 1
ATOM 1891 O O . ASN A 1 238 ? 9.727 19.381 8.251 1.00 88.25 238 ASN A O 1
ATOM 1895 N N . ASP A 1 239 ? 10.088 21.486 8.957 1.00 86.06 239 ASP A N 1
ATOM 1896 C CA . ASP A 1 239 ? 11.237 21.701 8.087 1.00 86.06 239 ASP A CA 1
ATOM 1897 C C . ASP A 1 239 ? 12.474 21.118 8.774 1.00 86.06 239 ASP A C 1
ATOM 1899 O O . ASP A 1 239 ? 12.916 21.620 9.813 1.00 86.06 239 ASP A O 1
ATOM 1903 N N . ASP A 1 240 ? 13.016 20.033 8.218 1.00 80.12 240 ASP A N 1
ATOM 1904 C CA . ASP A 1 240 ? 14.321 19.530 8.626 1.00 80.12 240 ASP A CA 1
ATOM 1905 C C . ASP A 1 240 ? 15.384 20.475 8.063 1.00 80.12 240 ASP A C 1
ATOM 1907 O O . ASP A 1 240 ? 15.771 20.406 6.896 1.00 80.12 240 ASP A O 1
ATOM 1911 N N . ILE A 1 241 ? 15.851 21.386 8.915 1.00 74.38 241 ILE A N 1
ATOM 1912 C CA . ILE A 1 241 ? 16.879 22.370 8.569 1.00 74.38 241 ILE A CA 1
ATOM 1913 C C . ILE A 1 241 ? 18.207 21.734 8.135 1.00 74.38 241 ILE A C 1
ATOM 1915 O O . ILE A 1 241 ? 18.988 22.399 7.458 1.00 74.38 241 ILE A O 1
ATOM 1919 N N . PHE A 1 242 ? 18.484 20.483 8.518 1.00 74.31 242 PHE A N 1
ATOM 1920 C CA . PHE A 1 242 ? 19.737 19.805 8.188 1.00 74.31 242 PHE A CA 1
ATOM 1921 C C . PHE A 1 242 ? 19.671 19.135 6.820 1.00 74.31 242 PHE A C 1
ATOM 1923 O O . PHE A 1 242 ? 20.640 19.198 6.067 1.00 74.31 242 PHE A O 1
ATOM 1930 N N . GLN A 1 243 ? 18.535 18.521 6.492 1.00 76.25 243 GLN A N 1
ATOM 1931 C CA . GLN A 1 243 ? 18.342 17.838 5.208 1.00 76.25 243 GLN A CA 1
ATOM 1932 C C . GLN A 1 243 ? 17.713 18.742 4.140 1.00 76.25 243 GLN A C 1
ATOM 1934 O O . GLN A 1 243 ? 17.697 18.392 2.962 1.00 76.25 243 GLN A O 1
ATOM 1939 N N . GLY A 1 244 ? 17.195 19.908 4.539 1.00 81.56 244 GLY A N 1
ATOM 1940 C CA . GLY A 1 244 ? 16.418 20.788 3.667 1.00 81.56 244 GLY A CA 1
ATOM 1941 C C . GLY A 1 244 ? 15.089 20.165 3.232 1.00 81.56 244 GLY A C 1
ATOM 1942 O O . GLY A 1 244 ? 14.484 20.630 2.266 1.00 81.56 244 GLY A O 1
ATOM 1943 N N . GLU A 1 245 ? 14.645 19.106 3.911 1.00 83.50 245 GLU A N 1
ATOM 1944 C CA . GLU A 1 245 ? 13.437 18.376 3.562 1.00 83.50 245 GLU A CA 1
ATOM 1945 C C . GLU A 1 245 ? 12.264 18.820 4.441 1.00 83.50 245 GLU A C 1
ATOM 1947 O O . GLU A 1 245 ? 12.329 18.807 5.670 1.00 83.50 245 GLU A O 1
ATOM 1952 N N . THR A 1 246 ? 11.156 19.203 3.807 1.00 88.38 246 THR A N 1
ATOM 1953 C CA . THR A 1 246 ? 9.899 19.449 4.519 1.00 88.38 246 THR A CA 1
ATOM 1954 C C . THR A 1 246 ? 9.184 18.122 4.747 1.00 88.38 246 THR A C 1
ATOM 1956 O O . THR A 1 246 ? 8.640 17.522 3.813 1.00 88.38 246 THR A O 1
ATOM 1959 N N . ILE A 1 247 ? 9.120 17.703 6.007 1.00 89.75 247 ILE A N 1
ATOM 1960 C CA . ILE A 1 247 ? 8.386 16.515 6.436 1.00 89.75 247 ILE A CA 1
ATOM 1961 C C . ILE A 1 247 ? 6.946 16.921 6.763 1.00 89.75 247 ILE A C 1
ATOM 1963 O O . ILE A 1 247 ? 6.689 17.920 7.440 1.00 89.75 247 ILE A O 1
ATOM 1967 N N . TYR A 1 248 ? 5.987 16.137 6.272 1.00 93.31 248 TYR A N 1
ATOM 1968 C CA . TYR A 1 248 ? 4.564 16.349 6.525 1.00 93.31 248 TYR A CA 1
ATOM 1969 C C . TYR A 1 248 ? 4.044 15.293 7.494 1.00 93.31 248 TYR A C 1
ATOM 1971 O O . TYR A 1 248 ? 4.308 14.107 7.331 1.00 93.31 248 TYR A O 1
ATOM 1979 N N . HIS A 1 249 ? 3.218 15.703 8.449 1.00 94.44 249 HIS A N 1
ATOM 1980 C CA . HIS A 1 249 ? 2.453 14.789 9.295 1.00 94.44 249 HIS A CA 1
ATOM 1981 C C . HIS A 1 249 ? 0.986 15.203 9.318 1.00 94.44 249 HIS A C 1
ATOM 1983 O O . HIS A 1 249 ? 0.655 16.363 9.068 1.00 94.44 249 HIS A O 1
ATOM 1989 N N . TRP A 1 250 ? 0.087 14.276 9.633 1.00 96.81 250 TRP A N 1
ATOM 1990 C CA . TRP A 1 250 ? -1.290 14.652 9.934 1.00 96.81 250 TRP A CA 1
ATOM 1991 C C . TRP A 1 250 ? -1.336 15.508 11.203 1.00 96.81 250 TRP A C 1
ATOM 1993 O O . TRP A 1 250 ? -0.584 15.269 12.145 1.00 96.81 250 TRP A O 1
ATOM 2003 N N . LYS A 1 251 ? -2.195 16.535 11.225 1.00 96.44 251 LYS A N 1
ATOM 2004 C CA . LYS A 1 251 ? -2.388 17.353 12.428 1.00 96.44 251 LYS A CA 1
ATOM 2005 C C . LYS A 1 251 ? -3.018 16.554 13.560 1.00 96.44 251 LYS A C 1
ATOM 2007 O O . LYS A 1 251 ? -3.758 15.599 13.331 1.00 96.44 251 LYS A O 1
ATOM 2012 N N . GLN A 1 252 ? -2.787 17.043 14.777 1.00 95.88 252 GLN A N 1
ATOM 2013 C CA . GLN A 1 252 ? -3.252 16.405 16.000 1.00 95.88 252 GLN A CA 1
ATOM 2014 C C . GLN A 1 252 ? -4.760 16.134 16.013 1.00 95.88 252 GLN A C 1
ATOM 2016 O O . GLN A 1 252 ? -5.157 15.056 16.437 1.00 95.88 252 GLN A O 1
ATOM 2021 N N . ASP A 1 253 ? -5.583 17.057 15.511 1.00 97.00 253 ASP A N 1
ATOM 2022 C CA . ASP A 1 253 ? -7.045 16.905 15.516 1.00 97.00 253 ASP A CA 1
ATOM 2023 C C . ASP A 1 253 ? -7.493 15.675 14.709 1.00 97.00 253 ASP A C 1
ATOM 2025 O O . ASP A 1 253 ? -8.238 14.838 15.211 1.00 97.00 253 ASP A O 1
ATOM 2029 N N . TYR A 1 254 ? -6.946 15.496 13.501 1.00 97.50 254 TYR A N 1
ATOM 2030 C CA . TYR A 1 254 ? -7.199 14.301 12.690 1.00 97.50 254 TYR A CA 1
ATOM 2031 C C . TYR A 1 254 ? -6.647 13.036 13.359 1.00 97.50 254 TYR A C 1
ATOM 2033 O O . TYR A 1 254 ? -7.278 11.981 13.335 1.00 97.50 254 TYR A O 1
ATOM 2041 N N . MET A 1 255 ? -5.468 13.135 13.980 1.00 97.56 255 MET A N 1
ATOM 2042 C CA . MET A 1 255 ? -4.852 12.007 14.679 1.00 97.56 255 MET A CA 1
ATOM 2043 C C . MET A 1 255 ? -5.703 11.524 15.857 1.00 97.56 255 MET A C 1
ATOM 2045 O O . MET A 1 255 ? -5.780 10.322 16.084 1.00 97.56 255 MET A O 1
ATOM 2049 N N . VAL A 1 256 ? -6.372 12.427 16.580 1.00 97.25 256 VAL A N 1
ATOM 2050 C CA . VAL A 1 256 ? -7.300 12.076 17.667 1.00 97.25 256 VAL A CA 1
ATOM 2051 C C . VAL A 1 256 ? -8.489 11.271 17.130 1.00 97.25 256 VAL A C 1
ATOM 2053 O O . VAL A 1 256 ? -8.764 10.206 17.676 1.00 97.25 256 VAL A O 1
ATOM 2056 N N . GLU A 1 257 ? -9.130 11.704 16.034 1.00 98.12 257 GLU A N 1
ATOM 2057 C CA . GLU A 1 257 ? -10.211 10.937 15.375 1.00 98.12 257 GLU A CA 1
ATOM 2058 C C . GLU A 1 257 ? -9.733 9.552 14.903 1.00 98.12 257 GLU A C 1
ATOM 2060 O O . GLU A 1 257 ? -10.420 8.537 15.057 1.00 98.12 257 GLU A O 1
ATOM 2065 N N . LEU A 1 258 ? -8.528 9.493 14.331 1.00 98.31 258 LEU A N 1
ATOM 2066 C CA . LEU A 1 258 ? -7.945 8.240 13.865 1.00 98.31 258 LEU A CA 1
ATOM 2067 C C . LEU A 1 258 ? -7.652 7.282 15.028 1.00 98.31 258 LEU A C 1
ATOM 2069 O O . LEU A 1 258 ? -7.963 6.097 14.930 1.00 98.31 258 LEU A O 1
ATOM 2073 N N . PHE A 1 259 ? -7.086 7.769 16.135 1.00 98.31 259 PHE A N 1
ATOM 2074 C CA . PHE A 1 259 ? -6.827 6.925 17.301 1.00 98.31 259 PHE A CA 1
ATOM 2075 C C . PHE A 1 259 ? -8.107 6.415 17.948 1.00 98.31 259 PHE A C 1
ATOM 2077 O O . PHE A 1 259 ? -8.152 5.242 18.311 1.00 98.31 259 PHE A O 1
ATOM 2084 N N . ASP A 1 260 ? -9.138 7.251 18.050 1.00 98.44 260 ASP A N 1
ATOM 2085 C CA . ASP A 1 260 ? -10.439 6.844 18.583 1.00 98.44 260 ASP A CA 1
ATOM 2086 C C . ASP A 1 260 ? -11.030 5.671 17.783 1.00 98.44 260 ASP A C 1
ATOM 2088 O O . ASP A 1 260 ? -11.335 4.609 18.330 1.00 98.44 260 ASP A O 1
ATOM 2092 N N . SER A 1 261 ? -11.065 5.804 16.452 1.00 98.44 261 SER A N 1
ATOM 2093 C CA . SER A 1 261 ? -11.574 4.747 15.568 1.00 98.44 261 SER A CA 1
ATOM 2094 C C . SER A 1 261 ? -10.720 3.469 15.580 1.00 98.44 261 SER A C 1
ATOM 2096 O O . SER A 1 261 ? -11.259 2.361 15.535 1.00 98.44 261 SER A O 1
ATOM 2098 N N . LEU A 1 262 ? -9.392 3.579 15.708 1.00 98.31 262 LEU A N 1
ATOM 2099 C CA . LEU A 1 262 ? -8.510 2.417 15.872 1.00 98.31 262 LEU A CA 1
ATOM 2100 C C . LEU A 1 262 ? -8.721 1.707 17.216 1.00 98.31 262 LEU A C 1
ATOM 2102 O O . LEU A 1 262 ? -8.714 0.476 17.260 1.00 98.31 262 LEU A O 1
ATOM 2106 N N . ILE A 1 263 ? -8.924 2.456 18.304 1.00 98.50 263 ILE A N 1
ATOM 2107 C CA . ILE A 1 263 ? -9.262 1.895 19.619 1.00 98.50 263 ILE A CA 1
ATOM 2108 C C . ILE A 1 263 ? -10.586 1.133 19.531 1.00 98.50 263 ILE A C 1
ATOM 2110 O O . ILE A 1 263 ? -10.657 0.001 20.010 1.00 98.50 263 ILE A O 1
ATOM 2114 N N . ALA A 1 264 ? -11.599 1.696 18.865 1.00 98.31 264 ALA A N 1
ATOM 2115 C CA . ALA A 1 264 ? -12.878 1.022 18.650 1.00 98.31 264 ALA A CA 1
ATOM 2116 C C . ALA A 1 264 ? -12.713 -0.315 17.901 1.00 98.31 264 ALA A C 1
ATOM 2118 O O . ALA A 1 264 ? -13.288 -1.322 18.317 1.00 98.31 264 ALA A O 1
ATOM 2119 N N . ILE A 1 265 ? -11.866 -0.367 16.862 1.00 98.06 265 ILE A N 1
ATOM 2120 C CA . ILE A 1 265 ? -11.536 -1.625 16.170 1.00 98.06 265 ILE A CA 1
ATOM 2121 C C . ILE A 1 265 ? -10.870 -2.626 17.117 1.00 98.06 265 ILE A C 1
ATOM 2123 O O . ILE A 1 265 ? -11.230 -3.801 17.096 1.00 98.06 265 ILE A O 1
ATOM 2127 N N . ILE A 1 266 ? -9.914 -2.196 17.948 1.00 97.88 266 ILE A N 1
ATOM 2128 C CA . ILE A 1 266 ? -9.238 -3.102 18.889 1.00 97.88 266 ILE A CA 1
ATOM 2129 C C . ILE A 1 266 ? -10.226 -3.653 19.922 1.00 97.88 266 ILE A C 1
ATOM 2131 O O . ILE A 1 266 ? -10.161 -4.834 20.253 1.00 97.88 266 ILE A O 1
ATOM 2135 N N . ILE A 1 267 ? -11.141 -2.822 20.425 1.00 97.88 267 ILE A N 1
ATOM 2136 C CA . ILE A 1 267 ? -12.165 -3.246 21.387 1.00 97.88 267 ILE A CA 1
ATOM 2137 C C . ILE A 1 267 ? -13.112 -4.276 20.759 1.00 97.88 267 ILE A C 1
ATOM 2139 O O . ILE A 1 267 ? -13.438 -5.268 21.405 1.00 97.88 267 ILE A O 1
ATOM 2143 N N . GLU A 1 268 ? -13.548 -4.058 19.516 1.00 97.62 268 GLU A N 1
ATOM 2144 C CA . GLU A 1 268 ? -14.540 -4.923 18.868 1.00 97.62 268 GLU A CA 1
ATOM 2145 C C . GLU A 1 268 ? -13.928 -6.200 18.262 1.00 97.62 268 GLU A C 1
ATOM 2147 O O . GLU A 1 268 ? -14.507 -7.278 18.387 1.00 97.62 268 GLU A O 1
ATOM 2152 N N . HIS A 1 269 ? -12.756 -6.100 17.626 1.00 96.62 269 HIS A N 1
ATOM 2153 C CA . HIS A 1 269 ? -12.148 -7.173 16.819 1.00 96.62 269 HIS A CA 1
ATOM 2154 C C . HIS A 1 269 ? -10.825 -7.708 17.386 1.00 96.62 269 HIS A C 1
ATOM 2156 O O . HIS A 1 269 ? -10.277 -8.677 16.861 1.00 96.62 269 HIS A O 1
ATOM 2162 N N . GLY A 1 270 ? -10.298 -7.104 18.453 1.00 96.50 270 GLY A N 1
ATOM 2163 C CA . GLY A 1 270 ? -9.010 -7.464 19.045 1.00 96.50 270 GLY A CA 1
ATOM 2164 C C . GLY A 1 270 ? -7.799 -6.954 18.256 1.00 96.50 270 GLY A C 1
ATOM 2165 O O . GLY A 1 270 ? -7.897 -6.134 17.340 1.00 96.50 270 GLY A O 1
ATOM 2166 N N . ILE A 1 271 ? -6.610 -7.437 18.630 1.00 96.50 271 ILE A N 1
ATOM 2167 C CA . ILE A 1 271 ? -5.349 -7.046 17.976 1.00 96.50 271 ILE A CA 1
ATOM 2168 C C . ILE A 1 271 ? -4.950 -7.965 16.809 1.00 96.50 271 ILE A C 1
ATOM 2170 O O . ILE A 1 271 ? -4.185 -7.559 15.936 1.00 96.50 271 ILE A O 1
ATOM 2174 N N . GLU A 1 272 ? -5.477 -9.187 16.777 1.00 94.31 272 GLU A N 1
ATOM 2175 C CA . GLU A 1 272 ? -5.129 -10.235 15.812 1.00 94.31 272 GLU A CA 1
ATOM 2176 C C . GLU A 1 272 ? -6.089 -10.287 14.613 1.00 94.31 272 GLU A C 1
ATOM 2178 O O . GLU A 1 272 ? -7.143 -9.655 14.606 1.00 94.31 272 GLU A O 1
ATOM 2183 N N . GLY A 1 273 ? -5.731 -11.064 13.583 1.00 91.31 273 GLY A N 1
ATOM 2184 C CA . GLY A 1 273 ? -6.616 -11.376 12.455 1.00 91.31 273 GLY A CA 1
ATOM 2185 C C . GLY A 1 273 ? -7.201 -10.137 11.764 1.00 91.31 273 GLY A C 1
ATOM 2186 O O . GLY A 1 273 ? -6.468 -9.316 11.208 1.00 91.31 273 GLY A O 1
ATOM 2187 N N . ILE A 1 274 ? -8.533 -10.022 11.789 1.00 93.75 274 ILE A N 1
ATOM 2188 C CA . ILE A 1 274 ? -9.293 -8.908 11.198 1.00 93.75 274 ILE A CA 1
ATOM 2189 C C . ILE A 1 274 ? -9.322 -7.640 12.063 1.00 93.75 274 ILE A C 1
ATOM 2191 O O . ILE A 1 274 ? -9.968 -6.686 11.661 1.00 93.75 274 ILE A O 1
ATOM 2195 N N . GLY A 1 275 ? -8.676 -7.618 13.231 1.00 96.06 275 GLY A N 1
ATOM 2196 C CA . GLY A 1 275 ? -8.594 -6.444 14.098 1.00 96.06 275 GLY A CA 1
ATOM 2197 C C . GLY A 1 275 ? -7.436 -5.511 13.732 1.00 96.06 275 GLY A C 1
ATOM 2198 O O . GLY A 1 275 ? -7.186 -5.215 12.559 1.00 96.06 275 GLY A O 1
ATOM 2199 N N . TRP A 1 276 ? -6.681 -5.058 14.737 1.00 96.31 276 TRP A N 1
ATOM 2200 C CA . TRP A 1 276 ? -5.582 -4.095 14.552 1.00 96.31 276 TRP A CA 1
ATOM 2201 C C . TRP A 1 276 ? -4.581 -4.478 13.454 1.00 96.31 276 TRP A C 1
ATOM 2203 O O . TRP A 1 276 ? -4.229 -3.629 12.631 1.00 96.31 276 TRP A O 1
ATOM 2213 N N . LYS A 1 277 ? -4.148 -5.749 13.390 1.00 94.50 277 LYS A N 1
ATOM 2214 C CA . LYS A 1 277 ? -3.195 -6.217 12.366 1.00 94.50 277 LYS A CA 1
ATOM 2215 C C . LYS A 1 277 ? -3.670 -5.956 10.937 1.00 94.50 277 LYS A C 1
ATOM 2217 O O . LYS A 1 277 ? -2.821 -5.746 10.071 1.00 94.50 277 LYS A O 1
ATOM 2222 N N . SER A 1 278 ? -4.980 -5.941 10.695 1.00 94.56 278 SER A N 1
ATOM 2223 C CA . SER A 1 278 ? -5.570 -5.567 9.407 1.00 94.56 278 SER A CA 1
ATOM 2224 C C . SER A 1 278 ? -5.738 -4.056 9.269 1.00 94.56 278 SER A C 1
ATOM 2226 O O . SER A 1 278 ? -5.314 -3.486 8.263 1.00 94.56 278 SER A O 1
ATOM 2228 N N . ALA A 1 279 ? -6.275 -3.385 10.293 1.00 96.69 279 ALA A N 1
ATOM 2229 C CA . ALA A 1 279 ? -6.488 -1.935 10.275 1.00 96.69 279 ALA A CA 1
ATOM 2230 C C . ALA A 1 279 ? -5.193 -1.138 10.034 1.00 96.69 279 ALA A C 1
ATOM 2232 O O . ALA A 1 279 ? -5.189 -0.200 9.237 1.00 96.69 279 ALA A O 1
ATOM 2233 N N . ARG A 1 280 ? -4.069 -1.543 10.644 1.00 96.19 280 ARG A N 1
ATOM 2234 C CA . ARG A 1 280 ? -2.775 -0.853 10.498 1.00 96.19 280 ARG A CA 1
ATOM 2235 C C . ARG A 1 280 ? -2.285 -0.772 9.050 1.00 96.19 280 ARG A C 1
ATOM 2237 O O . ARG A 1 280 ? -1.657 0.212 8.673 1.00 96.19 280 ARG A O 1
ATOM 2244 N N . TRP A 1 281 ? -2.619 -1.764 8.220 1.00 95.62 281 TRP A N 1
ATOM 2245 C CA . TRP A 1 281 ? -2.300 -1.735 6.793 1.00 95.62 281 TRP A CA 1
ATOM 2246 C C . TRP A 1 281 ? -3.167 -0.731 6.028 1.00 95.62 281 TRP A C 1
ATOM 2248 O O . TRP A 1 281 ? -2.650 -0.036 5.157 1.00 95.62 281 TRP A O 1
ATOM 2258 N N . GLU A 1 282 ? -4.456 -0.594 6.366 1.00 96.56 282 GLU A N 1
ATOM 2259 C CA . GLU A 1 282 ? -5.313 0.451 5.781 1.00 96.56 282 GLU A CA 1
ATOM 2260 C C . GLU A 1 282 ? -4.785 1.857 6.128 1.00 96.56 282 GLU A C 1
ATOM 2262 O O . GLU A 1 282 ? -4.757 2.738 5.259 1.00 96.56 282 GLU A O 1
ATOM 2267 N N . VAL A 1 283 ? -4.279 2.053 7.355 1.00 97.19 283 VAL A N 1
ATOM 2268 C CA . VAL A 1 283 ? -3.611 3.308 7.744 1.00 97.19 283 VAL A CA 1
ATOM 2269 C C . VAL A 1 283 ? -2.313 3.510 6.966 1.00 97.19 283 VAL A C 1
ATOM 2271 O O . VAL A 1 283 ? -2.142 4.578 6.382 1.00 97.19 283 VAL A O 1
ATOM 2274 N N . TYR A 1 284 ? -1.445 2.494 6.889 1.00 96.62 284 TYR A N 1
ATOM 2275 C CA . TYR A 1 284 ? -0.193 2.542 6.123 1.00 96.62 284 TYR A CA 1
ATOM 2276 C C . TYR A 1 284 ? -0.434 2.995 4.680 1.00 96.62 284 TYR A C 1
ATOM 2278 O O . TYR A 1 284 ? 0.173 3.964 4.230 1.00 96.62 284 TYR A O 1
ATOM 2286 N N . TYR A 1 285 ? -1.368 2.363 3.959 1.00 95.62 285 TYR A N 1
ATOM 2287 C CA . TYR A 1 285 ? -1.655 2.743 2.570 1.00 95.62 285 TYR A CA 1
ATOM 2288 C C . TYR A 1 285 ? -2.218 4.153 2.456 1.00 95.62 285 TYR A C 1
ATOM 2290 O O . TYR A 1 285 ? -1.891 4.879 1.517 1.00 95.62 285 TYR A O 1
ATOM 2298 N N . THR A 1 286 ? -3.073 4.546 3.400 1.00 96.31 286 THR A N 1
ATOM 2299 C CA . THR A 1 286 ? -3.653 5.889 3.409 1.00 96.31 286 THR A CA 1
ATOM 2300 C C . THR A 1 286 ? -2.575 6.938 3.655 1.00 96.31 286 THR A C 1
ATOM 2302 O O . THR A 1 286 ? -2.518 7.921 2.920 1.00 96.31 286 THR A O 1
ATOM 2305 N N . TYR A 1 287 ? -1.678 6.703 4.612 1.00 96.75 287 TYR A N 1
ATOM 2306 C CA . TYR A 1 287 ? -0.543 7.575 4.898 1.00 96.75 287 TYR A CA 1
ATOM 2307 C C . TYR A 1 287 ? 0.412 7.653 3.702 1.00 96.75 287 TYR A C 1
ATOM 2309 O O . TYR A 1 287 ? 0.708 8.749 3.228 1.00 96.75 287 TYR A O 1
ATOM 2317 N N . ALA A 1 288 ? 0.807 6.504 3.145 1.00 95.25 288 ALA A N 1
ATOM 2318 C CA . ALA A 1 288 ? 1.695 6.413 1.988 1.00 95.25 288 ALA A CA 1
ATOM 2319 C C . ALA A 1 288 ? 1.150 7.176 0.769 1.00 95.25 288 ALA A C 1
ATOM 2321 O O . ALA A 1 288 ? 1.886 7.892 0.093 1.00 95.25 288 ALA A O 1
ATOM 2322 N N . ARG A 1 289 ? -0.162 7.072 0.519 1.00 94.62 289 ARG A N 1
ATOM 2323 C CA . ARG A 1 289 ? -0.860 7.784 -0.563 1.00 94.62 289 ARG A CA 1
ATOM 2324 C C . ARG A 1 289 ? -0.987 9.286 -0.307 1.00 94.62 289 ARG A C 1
ATOM 2326 O O . ARG A 1 289 ? -0.942 10.076 -1.247 1.00 94.62 289 ARG A O 1
ATOM 2333 N N . CYS A 1 290 ? -1.245 9.687 0.934 1.00 95.06 290 CYS A N 1
ATOM 2334 C CA . CYS A 1 290 ? -1.561 11.074 1.263 1.00 95.06 290 CYS A CA 1
ATOM 2335 C C . CYS A 1 290 ? -0.322 11.927 1.547 1.00 95.06 290 CYS A C 1
ATOM 2337 O O . CYS A 1 290 ? -0.327 13.116 1.227 1.00 95.06 290 CYS A O 1
ATOM 2339 N N . ILE A 1 291 ? 0.703 11.341 2.159 1.00 94.75 291 ILE A N 1
ATOM 2340 C CA . ILE A 1 291 ? 1.887 12.037 2.657 1.00 94.75 291 ILE A CA 1
ATOM 2341 C C . ILE A 1 291 ? 3.125 11.547 1.918 1.00 94.75 291 ILE A C 1
ATOM 2343 O O . ILE A 1 291 ? 3.648 12.274 1.079 1.00 94.75 291 ILE A O 1
ATOM 2347 N N . ARG A 1 292 ? 3.627 10.349 2.204 1.00 91.75 292 ARG A N 1
ATOM 2348 C CA . ARG A 1 292 ? 4.858 9.838 1.596 1.00 91.75 292 ARG A CA 1
ATOM 2349 C C . ARG A 1 292 ? 4.926 8.334 1.813 1.00 91.75 292 ARG A C 1
ATOM 2351 O O . ARG A 1 292 ? 4.661 7.863 2.914 1.00 91.75 292 ARG A O 1
ATOM 2358 N N . SER A 1 293 ? 5.221 7.602 0.747 1.00 92.25 293 SER A N 1
ATOM 2359 C CA . SER A 1 293 ? 5.506 6.167 0.780 1.00 92.25 293 SER A CA 1
ATOM 2360 C C . SER A 1 293 ? 6.997 5.916 1.007 1.00 92.25 293 SER A C 1
ATOM 2362 O O . SER A 1 293 ? 7.769 6.867 1.115 1.00 92.25 293 SER A O 1
ATOM 2364 N N . LEU A 1 294 ? 7.402 4.643 0.957 1.00 95.44 294 LEU A N 1
ATOM 2365 C CA . LEU A 1 294 ? 8.784 4.227 0.721 1.00 95.44 294 LEU A CA 1
ATOM 2366 C C . LEU A 1 294 ? 9.478 5.144 -0.304 1.00 95.44 294 LEU A C 1
ATOM 2368 O O . LEU A 1 294 ? 8.937 5.378 -1.392 1.00 95.44 294 LEU A O 1
ATOM 2372 N N . TYR A 1 295 ? 10.664 5.635 0.041 1.00 94.19 295 TYR A N 1
ATOM 2373 C CA . TYR A 1 295 ? 11.510 6.447 -0.824 1.00 94.19 295 TYR A CA 1
ATOM 2374 C C . TYR A 1 295 ? 12.988 6.112 -0.613 1.00 94.19 295 TYR A C 1
ATOM 2376 O O . TYR A 1 295 ? 13.385 5.571 0.418 1.00 94.19 295 TYR A O 1
ATOM 2384 N N . PHE A 1 296 ? 13.798 6.423 -1.621 1.00 94.00 296 PHE A N 1
ATOM 2385 C CA . PHE A 1 296 ? 15.245 6.276 -1.568 1.00 94.00 296 PHE A CA 1
ATOM 2386 C C . PHE A 1 296 ? 15.867 7.666 -1.500 1.00 94.00 296 PHE A C 1
ATOM 2388 O O . PHE A 1 296 ? 15.628 8.490 -2.386 1.00 94.00 296 PHE A O 1
ATOM 2395 N N . SER A 1 297 ? 16.623 7.937 -0.442 1.00 91.69 297 SER A N 1
ATOM 2396 C CA . SER A 1 297 ? 17.327 9.200 -0.271 1.00 91.69 297 SER A CA 1
ATOM 2397 C C . SER A 1 297 ? 18.696 9.121 -0.942 1.00 91.69 297 SER A C 1
ATOM 2399 O O . SER A 1 297 ? 19.506 8.237 -0.669 1.00 91.69 297 SER A O 1
ATOM 2401 N N . TYR A 1 298 ? 18.959 10.067 -1.841 1.00 88.12 298 TYR A N 1
ATOM 2402 C CA . TYR A 1 298 ? 20.232 10.165 -2.560 1.00 88.12 298 TYR A CA 1
ATOM 2403 C C . TYR A 1 298 ? 21.348 10.758 -1.709 1.00 88.12 298 TYR A C 1
ATOM 2405 O O . TYR A 1 298 ? 22.515 10.466 -1.953 1.00 88.12 298 TYR A O 1
ATOM 2413 N N . ALA A 1 299 ? 20.994 11.578 -0.716 1.00 86.94 299 ALA A N 1
ATOM 2414 C CA . ALA A 1 299 ? 21.959 12.279 0.121 1.00 86.94 299 ALA A CA 1
ATOM 2415 C C . ALA A 1 299 ? 22.785 11.310 0.982 1.00 86.94 299 ALA A C 1
ATOM 2417 O O . ALA A 1 299 ? 23.981 11.511 1.173 1.00 86.94 299 ALA A O 1
ATOM 2418 N N . ASP A 1 300 ? 22.149 10.247 1.469 1.00 89.88 300 ASP A N 1
ATOM 2419 C CA . ASP A 1 300 ? 22.744 9.222 2.330 1.00 89.88 300 ASP A CA 1
ATOM 2420 C C . ASP A 1 300 ? 22.707 7.815 1.706 1.00 89.88 300 ASP A C 1
ATOM 2422 O O . ASP A 1 300 ? 23.202 6.864 2.309 1.00 89.88 300 ASP A O 1
ATOM 2426 N N . ASN A 1 301 ? 22.172 7.687 0.485 1.00 91.56 301 ASN A N 1
ATOM 2427 C CA . ASN A 1 301 ? 22.062 6.435 -0.262 1.00 91.56 301 ASN A CA 1
ATOM 2428 C C . ASN A 1 301 ? 21.349 5.336 0.550 1.00 91.56 301 ASN A C 1
ATOM 2430 O O . ASN A 1 301 ? 21.819 4.196 0.606 1.00 91.56 301 ASN A O 1
ATOM 2434 N N . SER A 1 302 ? 20.228 5.686 1.188 1.00 94.25 302 SER A N 1
ATOM 2435 C CA . SER A 1 302 ? 19.480 4.793 2.076 1.00 94.25 302 SER A CA 1
ATOM 2436 C C . SER A 1 302 ? 17.965 4.820 1.823 1.00 94.25 302 SER A C 1
ATOM 2438 O O . SER A 1 302 ? 17.420 5.726 1.182 1.00 94.25 302 SER A O 1
ATOM 2440 N N . TRP A 1 303 ? 17.275 3.776 2.290 1.00 95.75 303 TRP A N 1
ATOM 2441 C CA . TRP A 1 303 ? 15.818 3.668 2.213 1.00 95.75 303 TRP A CA 1
ATOM 2442 C C . TRP A 1 303 ? 15.138 4.219 3.454 1.00 95.75 303 TRP A C 1
ATOM 2444 O O . TRP A 1 303 ? 15.547 3.950 4.580 1.00 95.75 303 TRP A O 1
ATOM 2454 N N . HIS A 1 304 ? 14.011 4.880 3.221 1.00 94.25 304 HIS A N 1
ATOM 2455 C CA . HIS A 1 304 ? 13.164 5.447 4.257 1.00 94.25 304 HIS A CA 1
ATOM 2456 C C . HIS A 1 304 ? 11.700 5.130 3.953 1.00 94.25 304 HIS A C 1
ATOM 2458 O O . HIS A 1 304 ? 11.287 5.098 2.793 1.00 94.25 304 HIS A O 1
ATOM 2464 N N . ASP A 1 305 ? 10.897 4.898 4.988 1.00 95.38 305 ASP A N 1
ATOM 2465 C CA . ASP A 1 305 ? 9.447 4.724 4.859 1.00 95.38 305 ASP A CA 1
ATOM 2466 C C . ASP A 1 305 ? 8.742 5.294 6.092 1.00 95.38 305 ASP A C 1
ATOM 2468 O O . ASP A 1 305 ? 8.616 4.628 7.118 1.00 95.38 305 ASP A O 1
ATOM 2472 N N . ASP A 1 306 ? 8.252 6.528 5.983 1.00 92.00 306 ASP A N 1
ATOM 2473 C CA . ASP A 1 306 ? 7.524 7.196 7.069 1.00 92.00 306 ASP A CA 1
ATOM 2474 C C . ASP A 1 306 ? 6.238 6.459 7.462 1.00 92.00 306 ASP A C 1
ATOM 2476 O O . ASP A 1 306 ? 5.771 6.550 8.599 1.00 92.00 306 ASP A O 1
ATOM 2480 N N . ALA A 1 307 ? 5.618 5.743 6.521 1.00 95.00 307 ALA A N 1
ATOM 2481 C CA . ALA A 1 307 ? 4.385 5.026 6.799 1.00 95.00 307 ALA A CA 1
ATOM 2482 C C . ALA A 1 307 ? 4.650 3.775 7.654 1.00 95.00 307 ALA A C 1
ATOM 2484 O O . ALA A 1 307 ? 3.732 3.290 8.320 1.00 95.00 307 ALA A O 1
ATOM 2485 N N . LYS A 1 308 ? 5.891 3.267 7.675 1.00 94.56 308 LYS A N 1
ATOM 2486 C CA . LYS A 1 308 ? 6.289 2.027 8.357 1.00 94.56 308 LYS A CA 1
ATOM 2487 C C . LYS A 1 308 ? 5.947 2.018 9.847 1.00 94.56 308 LYS A C 1
ATOM 2489 O O . LYS A 1 308 ? 5.544 0.979 10.361 1.00 94.56 308 LYS A O 1
ATOM 2494 N N . ASP A 1 309 ? 5.999 3.163 10.526 1.00 92.62 309 ASP A N 1
ATOM 2495 C CA . ASP A 1 309 ? 5.674 3.273 11.958 1.00 92.62 309 ASP A CA 1
ATOM 2496 C C . ASP A 1 309 ? 4.233 2.880 12.304 1.00 92.62 309 ASP A C 1
ATOM 2498 O O . ASP A 1 309 ? 3.939 2.462 13.429 1.00 92.62 309 ASP A O 1
ATOM 2502 N N . TRP A 1 310 ? 3.323 2.947 11.330 1.00 95.25 310 TRP A N 1
ATOM 2503 C CA . TRP A 1 310 ? 1.963 2.441 11.494 1.00 95.25 310 TRP A CA 1
ATOM 2504 C C . TRP A 1 310 ? 1.904 0.92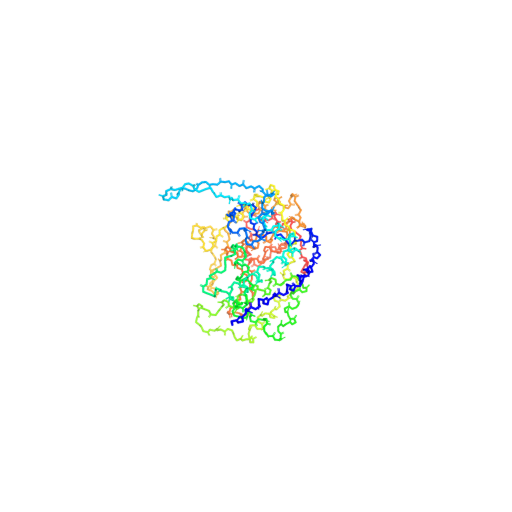0 11.555 1.00 95.25 310 TRP A C 1
ATOM 2506 O O . TRP A 1 310 ? 0.989 0.376 12.166 1.00 95.25 310 TRP A O 1
ATOM 2516 N N . LEU A 1 311 ? 2.871 0.228 10.954 1.00 94.50 311 LEU A N 1
ATOM 2517 C CA . LEU A 1 311 ? 2.937 -1.228 10.952 1.00 94.50 311 LEU A CA 1
ATOM 2518 C C . LEU A 1 311 ? 3.535 -1.781 12.248 1.00 94.50 311 LEU A C 1
ATOM 2520 O O . LEU A 1 311 ? 3.273 -2.937 12.578 1.00 94.50 311 LEU A O 1
ATOM 2524 N N . HIS A 1 312 ? 4.284 -0.983 13.005 1.00 91.12 312 HIS A N 1
ATOM 2525 C CA . HIS A 1 312 ? 4.842 -1.402 14.286 1.00 91.12 312 HIS A CA 1
ATOM 2526 C C . HIS A 1 312 ? 3.774 -1.445 15.387 1.00 91.12 312 HIS A C 1
ATOM 2528 O O . HIS A 1 312 ? 2.818 -0.669 15.390 1.00 91.12 312 HIS A O 1
ATOM 2534 N N . GLY A 1 313 ? 3.947 -2.366 16.337 1.00 91.25 313 GLY A N 1
ATOM 2535 C CA . GLY A 1 313 ? 3.111 -2.485 17.528 1.00 91.25 313 GLY A CA 1
ATOM 2536 C C . GLY A 1 313 ? 3.349 -1.346 18.513 1.00 91.25 313 GLY A C 1
ATOM 2537 O O . GLY A 1 313 ? 3.415 -0.166 18.153 1.00 91.25 313 GLY A O 1
ATOM 2538 N N . ARG A 1 314 ? 3.460 -1.693 19.792 1.00 92.75 314 ARG A N 1
ATOM 2539 C CA . ARG A 1 314 ? 3.764 -0.720 20.832 1.00 92.75 314 ARG A CA 1
ATOM 2540 C C . ARG A 1 314 ? 5.137 -0.114 20.566 1.00 92.75 314 ARG A C 1
ATOM 2542 O O . ARG A 1 314 ? 6.118 -0.841 20.458 1.00 92.75 314 ARG A O 1
ATOM 2549 N N . MET A 1 315 ? 5.192 1.210 20.490 1.00 88.50 315 MET A N 1
ATOM 2550 C CA . MET A 1 315 ? 6.452 1.942 20.438 1.00 88.50 315 MET A CA 1
ATOM 2551 C C . MET A 1 315 ? 6.782 2.406 21.846 1.00 88.50 315 MET A C 1
ATOM 2553 O O . MET A 1 315 ? 5.943 3.007 22.528 1.00 88.50 315 MET A O 1
ATOM 2557 N N . GLU A 1 316 ? 7.990 2.104 22.305 1.00 85.75 316 GLU A N 1
ATOM 2558 C CA . GLU A 1 316 ? 8.488 2.712 23.527 1.00 85.75 316 GLU A CA 1
ATOM 2559 C C . GLU A 1 316 ? 8.697 4.200 23.269 1.00 85.75 316 GLU A C 1
ATOM 2561 O O . GLU A 1 316 ? 9.229 4.606 22.235 1.00 85.75 316 GLU A O 1
ATOM 2566 N N . LEU A 1 317 ? 8.233 5.025 24.204 1.00 75.69 317 LEU A N 1
ATOM 2567 C CA . LEU A 1 317 ? 8.476 6.458 24.174 1.00 75.69 317 LEU A CA 1
ATOM 2568 C C . LEU A 1 317 ? 9.962 6.670 24.455 1.00 75.69 317 LEU A C 1
ATOM 2570 O O . LEU A 1 317 ? 10.363 6.847 25.603 1.00 75.69 317 LEU A O 1
ATOM 2574 N N . GLY A 1 318 ? 10.780 6.571 23.410 1.00 61.62 318 GLY A N 1
ATOM 2575 C CA . GLY A 1 318 ? 12.208 6.793 23.515 1.00 61.62 318 GLY A CA 1
ATOM 2576 C C . GLY A 1 318 ? 12.484 8.188 24.069 1.00 61.62 318 GLY A C 1
ATOM 2577 O O . GLY A 1 318 ? 11.839 9.169 23.693 1.00 61.62 318 GLY A O 1
ATOM 2578 N N . SER A 1 319 ? 13.493 8.290 24.932 1.00 53.56 319 SER A N 1
ATOM 2579 C CA . SER A 1 319 ? 13.998 9.560 25.470 1.00 53.56 319 SER A CA 1
ATOM 2580 C C . SER A 1 319 ? 14.532 10.511 24.388 1.00 53.56 319 SER A C 1
ATOM 2582 O O . SER A 1 319 ? 14.854 11.657 24.687 1.00 53.56 319 SER A O 1
ATOM 2584 N N . SER A 1 320 ? 14.655 10.049 23.139 1.00 58.44 320 SER A N 1
ATOM 2585 C CA . SER A 1 320 ? 15.293 10.766 22.034 1.00 58.44 320 SER A CA 1
ATOM 2586 C C . SER A 1 320 ? 14.447 11.888 21.432 1.00 58.44 320 SER A C 1
ATOM 2588 O O . SER A 1 320 ? 14.938 12.597 20.558 1.00 58.44 320 SER A O 1
ATOM 2590 N N . GLY A 1 321 ? 13.189 12.069 21.859 1.00 64.88 321 GLY A N 1
ATOM 2591 C CA . GLY A 1 321 ? 12.321 13.139 21.348 1.00 64.88 321 GLY A CA 1
ATOM 2592 C C . GLY A 1 321 ? 12.059 13.064 19.838 1.00 64.88 321 GLY A C 1
ATOM 2593 O O . GLY A 1 321 ? 11.545 14.019 19.257 1.00 64.88 321 GLY A O 1
ATOM 2594 N N . THR A 1 322 ? 12.418 11.948 19.196 1.00 72.50 322 THR A N 1
ATOM 2595 C CA . THR A 1 322 ? 12.294 11.762 17.754 1.00 72.50 322 THR A CA 1
ATOM 2596 C C . THR A 1 322 ? 10.812 11.732 17.401 1.00 72.50 322 THR A C 1
ATOM 2598 O O . THR A 1 322 ? 10.048 10.919 17.922 1.00 72.50 322 THR A O 1
ATOM 2601 N N . LEU A 1 323 ? 10.388 12.672 16.559 1.00 71.44 323 LEU A N 1
ATOM 2602 C CA . LEU A 1 323 ? 9.008 12.774 16.105 1.00 71.44 323 LEU A CA 1
ATOM 2603 C C . LEU A 1 323 ? 8.700 11.594 15.184 1.00 71.44 323 LEU A C 1
ATOM 2605 O O . LEU A 1 323 ? 9.134 11.573 14.038 1.00 71.44 323 LEU A O 1
ATOM 2609 N N . THR A 1 324 ? 7.930 10.627 15.677 1.00 86.69 324 THR A N 1
ATOM 2610 C CA . THR A 1 324 ? 7.388 9.564 14.828 1.00 86.69 324 THR A CA 1
ATOM 2611 C C . THR A 1 324 ? 6.185 10.100 14.045 1.00 86.69 324 THR A C 1
ATOM 2613 O O . THR A 1 324 ? 5.390 10.878 14.592 1.00 86.69 324 THR A O 1
ATOM 2616 N N . PRO A 1 325 ? 5.978 9.675 12.787 1.00 85.56 325 PRO A N 1
ATOM 2617 C CA . PRO A 1 325 ? 4.767 9.961 12.022 1.00 85.56 325 PRO A CA 1
ATOM 2618 C C . PRO A 1 325 ? 3.464 9.607 12.738 1.00 85.56 325 PRO A C 1
ATOM 2620 O O . PRO A 1 325 ? 2.443 10.254 12.504 1.00 85.56 325 PRO A O 1
ATOM 2623 N N . ARG A 1 326 ? 3.504 8.613 13.634 1.00 88.62 326 ARG A N 1
ATOM 2624 C CA . ARG A 1 326 ? 2.352 8.187 14.426 1.00 88.62 326 ARG A CA 1
ATOM 2625 C C . ARG A 1 326 ? 1.973 9.181 15.522 1.00 88.62 326 ARG A C 1
ATOM 2627 O O . ARG A 1 326 ? 0.805 9.235 15.855 1.00 88.62 326 ARG A O 1
ATOM 2634 N N . GLN A 1 327 ? 2.901 9.963 16.083 1.00 90.50 327 GLN A N 1
ATOM 2635 C CA . GLN A 1 327 ? 2.608 11.001 17.095 1.00 90.50 327 GLN A CA 1
ATOM 2636 C C . GLN A 1 327 ? 1.685 10.549 18.253 1.00 90.50 327 GLN A C 1
ATOM 2638 O O . GLN A 1 327 ? 0.930 11.340 18.825 1.00 90.50 327 GLN A O 1
ATOM 2643 N N . ASP A 1 328 ? 1.720 9.271 18.617 1.00 88.50 328 ASP A N 1
ATOM 2644 C CA . ASP A 1 328 ? 0.849 8.676 19.634 1.00 88.50 328 ASP A CA 1
ATOM 2645 C C . ASP A 1 328 ? 1.107 9.239 21.038 1.00 88.50 328 ASP A C 1
ATOM 2647 O O . ASP A 1 328 ? 0.221 9.255 21.888 1.00 88.50 328 ASP A O 1
ATOM 2651 N N . ASN A 1 329 ? 2.287 9.804 21.271 1.00 91.06 329 ASN A N 1
ATOM 2652 C CA . ASN A 1 329 ? 2.642 10.483 22.511 1.00 91.06 329 ASN A CA 1
ATOM 2653 C C . ASN A 1 329 ? 1.992 11.865 22.700 1.00 91.06 329 ASN A C 1
ATOM 2655 O O . ASN A 1 329 ? 2.001 12.388 23.818 1.00 91.06 329 ASN A O 1
ATOM 2659 N N . LYS A 1 330 ? 1.427 12.458 21.639 1.00 92.00 330 LYS A N 1
ATOM 2660 C CA . LYS A 1 330 ? 0.900 13.832 21.653 1.00 92.00 330 LYS A CA 1
ATOM 2661 C C . LYS A 1 330 ? -0.559 13.959 22.097 1.00 92.00 330 LYS A C 1
ATOM 2663 O O . LYS A 1 330 ? -1.018 15.073 22.326 1.00 92.00 330 LYS A O 1
ATOM 2668 N N . SER A 1 331 ? -1.288 12.852 22.249 1.00 95.19 331 SER A N 1
ATOM 2669 C CA . SER A 1 331 ? -2.662 12.856 22.777 1.00 95.19 331 SER A CA 1
ATOM 2670 C C . SER A 1 331 ? -2.899 11.718 23.757 1.00 95.19 331 SER A C 1
ATOM 2672 O O . SER A 1 331 ? -2.214 10.699 23.718 1.00 95.19 331 SER A O 1
ATOM 2674 N N . GLU A 1 332 ? -3.905 11.868 24.618 1.00 96.75 332 GLU A N 1
ATOM 2675 C CA . GLU A 1 332 ? -4.302 10.796 25.533 1.00 96.75 332 GLU A CA 1
ATOM 2676 C C . GLU A 1 332 ? -4.822 9.561 24.786 1.00 96.75 332 GLU A C 1
ATOM 2678 O O . GLU A 1 332 ? -4.450 8.444 25.142 1.00 96.75 332 GLU A O 1
ATOM 2683 N N . LEU A 1 333 ? -5.582 9.735 23.695 1.00 97.25 333 LEU A N 1
ATOM 2684 C CA . LEU A 1 333 ? -6.029 8.607 22.869 1.00 97.25 333 LEU A CA 1
ATOM 2685 C C . LEU A 1 333 ? -4.862 7.892 22.186 1.00 97.25 333 LEU A C 1
ATOM 2687 O O . LEU A 1 333 ? -4.814 6.667 22.210 1.00 97.25 333 LEU A O 1
ATOM 2691 N N . GLY A 1 334 ? -3.875 8.623 21.660 1.00 96.00 334 GLY A N 1
ATOM 2692 C CA . GLY A 1 334 ? -2.664 8.008 21.112 1.00 96.00 334 GLY A CA 1
ATOM 2693 C C . GLY A 1 334 ? -1.918 7.167 22.154 1.00 96.00 334 GLY A C 1
ATOM 2694 O O . GLY A 1 334 ? -1.538 6.026 21.884 1.00 96.00 334 GLY A O 1
ATOM 2695 N N . LYS A 1 335 ? -1.791 7.671 23.390 1.00 95.38 335 LYS A N 1
ATOM 2696 C CA . LYS A 1 335 ? -1.164 6.933 24.498 1.00 95.38 335 LYS A CA 1
ATOM 2697 C C . LYS A 1 335 ? -1.957 5.681 24.872 1.00 95.38 335 LYS A C 1
ATOM 2699 O O . LYS A 1 335 ? -1.348 4.649 25.151 1.00 95.38 335 LYS A O 1
ATOM 2704 N N . ILE A 1 336 ? -3.290 5.761 24.901 1.00 96.88 336 ILE A N 1
ATOM 2705 C CA . ILE A 1 336 ? -4.171 4.610 25.161 1.00 96.88 336 ILE A CA 1
ATOM 2706 C C . ILE A 1 336 ? -4.006 3.572 24.053 1.00 96.88 336 ILE A C 1
ATOM 2708 O O . ILE A 1 336 ? -3.695 2.422 24.355 1.00 96.88 336 ILE A O 1
ATOM 2712 N N . TYR A 1 337 ? -4.118 3.991 22.792 1.00 97.12 337 TYR A N 1
ATOM 2713 C CA . TYR A 1 337 ? -3.906 3.141 21.625 1.00 97.12 337 TYR A CA 1
ATOM 2714 C C . TYR A 1 337 ? -2.560 2.410 21.712 1.00 97.12 337 TYR A C 1
ATOM 2716 O O . TYR A 1 337 ? -2.532 1.183 21.680 1.00 97.12 337 TYR A O 1
ATOM 2724 N N . ASN A 1 338 ? -1.456 3.130 21.940 1.00 95.88 338 ASN A N 1
ATOM 2725 C CA . ASN A 1 338 ? -0.121 2.535 22.036 1.00 95.88 338 ASN A CA 1
ATOM 2726 C C . ASN A 1 338 ? -0.019 1.488 23.164 1.00 95.88 338 ASN A C 1
ATOM 2728 O O . ASN A 1 338 ? 0.589 0.431 22.991 1.00 95.88 338 ASN A O 1
ATOM 2732 N N . LYS A 1 339 ? -0.663 1.731 24.315 1.00 95.94 339 LYS A N 1
ATOM 2733 C CA . LYS A 1 339 ? -0.720 0.760 25.423 1.00 95.94 339 LYS A CA 1
ATOM 2734 C C . LYS A 1 339 ? -1.492 -0.511 25.058 1.00 95.94 339 LYS A C 1
ATOM 2736 O O . LYS A 1 339 ? -1.161 -1.568 25.589 1.00 95.94 339 LYS A O 1
ATOM 2741 N N . MET A 1 340 ? -2.478 -0.438 24.166 1.00 97.38 340 MET A N 1
ATOM 2742 C CA . MET A 1 340 ? -3.246 -1.607 23.719 1.00 97.38 340 MET A CA 1
ATOM 2743 C C . MET A 1 340 ? -2.479 -2.490 22.727 1.00 97.38 340 MET A C 1
ATOM 2745 O O . MET A 1 340 ? -2.851 -3.645 22.529 1.00 97.38 340 MET A O 1
ATOM 2749 N N . LEU A 1 341 ? -1.411 -1.976 22.112 1.00 95.94 341 LEU A N 1
ATOM 2750 C CA . LEU A 1 341 ? -0.630 -2.727 21.134 1.00 95.94 341 LEU A CA 1
ATOM 2751 C C . LEU A 1 341 ? 0.334 -3.723 21.799 1.00 95.94 341 LEU A C 1
ATOM 2753 O O . LEU A 1 341 ? 0.826 -3.459 22.907 1.00 95.94 341 LEU A O 1
ATOM 2757 N N . PRO A 1 342 ? 0.649 -4.844 21.120 1.00 93.50 342 PRO A N 1
ATOM 2758 C CA . PRO A 1 342 ? 1.671 -5.771 21.585 1.00 93.50 342 PRO A CA 1
ATOM 2759 C C . PRO A 1 342 ? 3.051 -5.109 21.535 1.00 93.50 342 PRO A C 1
ATOM 2761 O O . PRO A 1 342 ? 3.360 -4.370 20.599 1.00 93.50 342 PRO A O 1
ATOM 2764 N N . LEU A 1 343 ? 3.893 -5.402 22.527 1.00 89.06 343 LEU A N 1
ATOM 2765 C CA . LEU A 1 343 ? 5.334 -5.182 22.414 1.00 89.06 343 LEU A CA 1
ATOM 2766 C C . LEU A 1 343 ? 5.845 -6.170 21.366 1.00 89.06 343 LEU A C 1
ATOM 2768 O O . LEU A 1 343 ? 6.024 -7.344 21.679 1.00 89.06 343 LEU A O 1
ATOM 2772 N N . LEU A 1 344 ? 5.997 -5.723 20.119 1.00 71.88 344 LEU A N 1
ATOM 2773 C CA . LEU A 1 344 ? 6.615 -6.567 19.104 1.00 71.88 344 LEU A CA 1
ATOM 2774 C C . LEU A 1 344 ? 8.079 -6.737 19.497 1.00 71.88 344 LEU A C 1
ATOM 2776 O O . LEU A 1 344 ? 8.827 -5.760 19.557 1.00 71.88 344 LEU A O 1
ATOM 2780 N N . GLN A 1 345 ? 8.475 -7.972 19.792 1.00 62.69 345 GLN A N 1
ATOM 2781 C CA . GLN A 1 345 ? 9.889 -8.309 19.763 1.00 62.69 345 GLN A CA 1
ATOM 2782 C C . GLN A 1 345 ? 10.336 -8.165 18.310 1.00 62.69 345 GLN A C 1
ATOM 2784 O O . GLN A 1 345 ? 9.611 -8.586 17.409 1.00 62.69 345 GLN A O 1
ATOM 2789 N N . SER A 1 346 ? 11.485 -7.533 18.073 1.00 53.88 346 SER A N 1
ATOM 2790 C CA . SER A 1 346 ? 12.074 -7.397 16.738 1.00 53.88 346 SER A CA 1
ATOM 2791 C C . SER A 1 346 ? 12.138 -8.779 16.073 1.00 53.88 346 SER A C 1
ATOM 2793 O O . SER A 1 346 ? 13.010 -9.570 16.427 1.00 53.88 346 SER A O 1
ATOM 2795 N N . GLY A 1 347 ? 11.180 -9.130 15.207 1.00 51.97 347 GLY A N 1
ATOM 2796 C CA . GLY A 1 347 ? 11.008 -10.542 14.848 1.00 51.97 347 GLY A CA 1
ATOM 2797 C C . GLY A 1 347 ? 9.620 -11.004 14.385 1.00 51.97 347 GLY A C 1
ATOM 2798 O O . GLY A 1 347 ? 9.532 -11.882 13.527 1.00 51.97 347 GLY A O 1
ATOM 2799 N N . GLU A 1 348 ? 8.545 -10.448 14.946 1.00 48.81 348 GLU A N 1
ATOM 2800 C CA . GLU A 1 348 ? 7.153 -10.923 14.757 1.00 48.81 348 GLU A CA 1
ATOM 2801 C C . GLU A 1 348 ? 6.272 -9.950 13.960 1.00 48.81 348 GLU A C 1
ATOM 2803 O O . GLU A 1 348 ? 5.435 -10.428 13.152 1.00 48.81 348 GLU A O 1
#

Radius of gyration: 27.22 Å; chains: 1; bounding box: 62×56×101 Å

Secondary structure (DSSP, 8-state):
-PPPP-------------PPPPPPGGGPPPPSS-TT-EEEHHHHTTTS-HHHHTTS-EEEEEEEETTEEEEEEEEEHHHHHHHHHHHHTSHHHHHHHHHHHHHHHHHH-TTS-----HHHHHHHHHHSS---SSS-GGGT-GGGHHHHHHHHHTT-HHHHHHHHHHHHHTTSSSSS-PPPHHHHHHHHT-HHHH-TTSSPPPPSSPPP--HHHHHHHHHHHT---TT-HHHHTTEEEEEETTTTEEEEEE-HHHHHHHHHHHHHHHHHH-SSTTSHHHHHHHHHHHHHHHT--SEEETTTTEEE-GGGGGTSSPPP--TT----TT-GGGSHHHHHHHHHS----TT-